Protein AF-A0A968RQH1-F1 (afdb_monomer_lite)

Sequence (286 aa):
MNVPYVAQETSNWCWAACMDMIIKFHKGKAVTQCDLVKSRIKLENPNFQIKEDICCLDCAKGCEMVQRTNCNHRLQGYTIPFSIAGAKAQPDYYDLIFTLIGFNSSQEINDTNAPFSWEKIVHEIESCRPFLINISAIGTDSRINATHAVVVKGYGVQNGTKFIVANDPWKPCCTVTQELVLPYSIFSSKRYDTKNGYQITGVLGIVHSIQPNTLSTNSHIRSCVACERLDTIYRDTLGNHIPYQQAIFEVANISASNISPSLNNRNNIRLQKRYKELNLIFRKED

Secondary structure (DSSP, 8-state):
--PPP---SSTT-HHHHHHHHHHHHHH-----HHHHHHHHHHHH-TT----TTEEPPEE-TTS-EEPPTT-SEE-TT---GGGSTTPPP-TTHHHHHHHHTTEEEEEEE-SSS--S-HHHHHHHHHTT--EEEEEEEE-SSTT--S-EEEEEEEEEEETTEEEEEEE---STT--S--EEEEEGGGGGT--EE-TTS-EEEEEEEEEEEEEESS--SSHHHHS-GGGS-TTTHHHHHTSSS------------------------HHHHHHHHHHHHHHHHHTT--

Radius of gyration: 19.92 Å; chains: 1; bounding box: 44×52×61 Å

pLDDT: mean 71.96, std 21.64, range [23.66, 96.94]

Foldseek 3Di:
DPQDQAAAQALALLVLRQVQSQCCLAPVDDPDSLNLLVLLVCLVPVPDDPDPQEDEFDQDPPLDTDDDPRHPDYSNPRHDQLWDQPRADDPDSVQSSLVVVQKHKHKDFLPPLAPADPVNLVVQQVLVKWKKWFWQKDAPPPSRSTTGIWTFNAWDADPNWIWTKTFGSPRNSDPDTDIDIGTPSLSNQPWDQGPVRIITRHTGMMMTPIHGNDRPPPCVNVDCPVPPPCPPVVVPPVPDDDDDPDDDDDDDDDDDDDDDDDDDDPVVVVSVVVVVVVVVVVVVVD

Structure (mmCIF, N/CA/C/O backbone):
data_AF-A0A968RQH1-F1
#
_entry.id   AF-A0A968RQH1-F1
#
loop_
_atom_site.group_PDB
_atom_site.id
_atom_site.type_symbol
_atom_site.label_atom_id
_atom_site.label_alt_id
_atom_site.label_comp_id
_atom_site.label_asym_id
_atom_site.label_entity_id
_atom_site.label_seq_id
_atom_site.pdbx_PDB_ins_code
_atom_site.Cartn_x
_atom_site.Cartn_y
_atom_site.Cartn_z
_atom_site.occupancy
_atom_site.B_iso_or_equiv
_atom_site.auth_seq_id
_atom_site.auth_comp_id
_atom_site.auth_asym_id
_atom_site.auth_atom_id
_atom_site.pdbx_PDB_model_num
ATOM 1 N N . MET A 1 1 ? -11.164 -11.443 3.430 1.00 85.88 1 MET A N 1
ATOM 2 C CA . MET A 1 1 ? -11.011 -11.683 1.979 1.00 85.88 1 MET A CA 1
ATOM 3 C C . MET A 1 1 ? -9.891 -12.666 1.696 1.00 85.88 1 MET A C 1
ATOM 5 O O . MET A 1 1 ? -8.870 -12.596 2.373 1.00 85.88 1 MET A O 1
ATOM 9 N N . ASN A 1 2 ? -10.024 -13.523 0.681 1.00 90.12 2 ASN A N 1
ATOM 10 C CA . ASN A 1 2 ? -8.926 -14.380 0.207 1.00 90.12 2 ASN A CA 1
ATOM 11 C C . ASN A 1 2 ? -7.966 -13.625 -0.738 1.00 90.12 2 ASN A C 1
ATOM 13 O O . ASN A 1 2 ? -7.869 -13.921 -1.927 1.00 90.12 2 ASN A O 1
ATOM 17 N N . VAL A 1 3 ? -7.296 -12.592 -0.218 1.00 91.75 3 VAL A N 1
ATOM 18 C CA . VAL A 1 3 ? -6.251 -11.868 -0.960 1.00 91.75 3 VAL A CA 1
ATOM 19 C C . VAL A 1 3 ? -5.004 -12.754 -1.039 1.00 91.75 3 VAL A C 1
ATOM 21 O O . VAL A 1 3 ? -4.489 -13.127 0.024 1.00 91.75 3 VAL A O 1
ATOM 24 N N . PRO A 1 4 ? -4.505 -13.081 -2.247 1.00 91.94 4 PRO A N 1
ATOM 25 C CA . PRO A 1 4 ? -3.340 -13.936 -2.402 1.00 91.94 4 PRO A CA 1
ATOM 26 C C . PRO A 1 4 ? -2.125 -13.281 -1.752 1.00 91.94 4 PRO A C 1
ATOM 28 O O . PRO A 1 4 ? -1.897 -12.081 -1.892 1.00 91.94 4 PRO A O 1
ATOM 31 N N . TYR A 1 5 ? -1.346 -14.080 -1.033 1.00 92.69 5 TYR A N 1
ATOM 32 C CA . TYR A 1 5 ? -0.100 -13.621 -0.443 1.00 92.69 5 TYR A CA 1
ATOM 33 C C . TYR A 1 5 ? 1.012 -13.581 -1.495 1.00 92.69 5 TYR A C 1
ATOM 35 O O . TYR A 1 5 ? 1.178 -14.520 -2.275 1.00 92.69 5 TYR A O 1
ATOM 43 N N . VAL A 1 6 ? 1.790 -12.501 -1.490 1.00 91.50 6 VAL A N 1
ATOM 44 C CA . VAL A 1 6 ? 2.973 -12.313 -2.334 1.00 91.50 6 VAL A CA 1
ATOM 45 C C . VAL A 1 6 ? 4.084 -11.705 -1.478 1.00 91.50 6 VAL A C 1
ATOM 47 O O . VAL A 1 6 ? 3.950 -10.580 -1.007 1.00 91.50 6 VAL A O 1
ATOM 50 N N . ALA A 1 7 ? 5.191 -12.418 -1.283 1.00 91.19 7 ALA A N 1
ATOM 51 C CA . ALA A 1 7 ? 6.355 -11.845 -0.607 1.00 91.19 7 ALA A CA 1
ATOM 52 C C . ALA A 1 7 ? 7.075 -10.831 -1.497 1.00 91.19 7 ALA A C 1
ATOM 54 O O . ALA A 1 7 ? 7.098 -10.978 -2.718 1.00 91.19 7 ALA A O 1
ATOM 55 N N . GLN A 1 8 ? 7.700 -9.822 -0.892 1.00 89.31 8 GLN A N 1
ATOM 56 C CA . GLN A 1 8 ? 8.523 -8.867 -1.635 1.00 89.31 8 GLN A CA 1
ATOM 57 C C . GLN A 1 8 ? 9.728 -9.551 -2.304 1.00 89.31 8 GLN A C 1
ATOM 59 O O . GLN A 1 8 ? 10.338 -10.451 -1.738 1.00 89.31 8 GLN A O 1
ATOM 64 N N . GLU A 1 9 ? 10.085 -9.147 -3.520 1.00 87.38 9 GLU A N 1
ATOM 65 C CA . GLU A 1 9 ? 11.237 -9.715 -4.250 1.00 87.38 9 GLU A CA 1
ATOM 66 C C . GLU A 1 9 ? 12.570 -9.088 -3.812 1.00 87.38 9 GLU A C 1
ATOM 68 O O . GLU A 1 9 ? 13.640 -9.654 -4.020 1.00 87.38 9 GLU A O 1
ATOM 73 N N . THR A 1 10 ? 12.520 -7.907 -3.192 1.00 84.00 10 THR A N 1
ATOM 74 C CA . THR A 1 10 ? 13.688 -7.166 -2.698 1.00 84.00 10 THR A CA 1
ATOM 75 C C . THR A 1 10 ? 13.392 -6.575 -1.322 1.00 84.00 10 THR A C 1
ATOM 77 O O . THR A 1 10 ? 12.243 -6.536 -0.885 1.00 84.00 10 THR A O 1
ATOM 80 N N . SER A 1 11 ? 14.403 -6.055 -0.625 1.00 81.56 11 SER A N 1
ATOM 81 C CA . SER A 1 11 ? 14.243 -5.454 0.709 1.00 81.56 11 SER A CA 1
ATOM 82 C C . SER A 1 11 ? 13.378 -4.184 0.755 1.00 81.56 11 SER A C 1
ATOM 84 O O . SER A 1 11 ? 12.915 -3.822 1.832 1.00 81.56 11 SER A O 1
ATOM 86 N N . ASN A 1 12 ? 13.123 -3.520 -0.375 1.00 84.50 12 ASN A N 1
ATOM 87 C CA . ASN A 1 12 ? 12.409 -2.238 -0.445 1.00 84.50 12 ASN A CA 1
ATOM 88 C C . ASN A 1 12 ? 11.195 -2.249 -1.391 1.00 84.50 12 ASN A C 1
ATOM 90 O O . ASN A 1 12 ? 10.668 -1.188 -1.727 1.00 84.50 12 ASN A O 1
ATOM 94 N N . TRP A 1 13 ? 10.747 -3.428 -1.830 1.00 90.50 13 TRP A N 1
ATOM 95 C CA . TRP A 1 13 ? 9.605 -3.594 -2.740 1.00 90.50 13 TRP A CA 1
ATOM 96 C C . TRP A 1 13 ? 8.327 -4.060 -2.040 1.00 90.50 13 TRP A C 1
ATOM 98 O O . TRP A 1 13 ? 7.428 -4.594 -2.684 1.00 90.50 13 TRP A O 1
ATOM 108 N N . CYS A 1 14 ? 8.191 -3.813 -0.734 1.00 92.12 14 CYS A N 1
ATOM 109 C CA . CYS A 1 14 ? 6.940 -4.076 -0.020 1.00 92.12 14 CYS A CA 1
ATOM 110 C C . CYS A 1 14 ? 5.733 -3.406 -0.701 1.00 92.12 14 CYS A C 1
ATOM 112 O O . CYS A 1 14 ? 4.681 -4.024 -0.836 1.00 92.12 14 CYS A O 1
ATOM 114 N N . TRP A 1 15 ? 5.901 -2.186 -1.224 1.00 93.38 15 TRP A N 1
ATOM 115 C CA . TRP A 1 15 ? 4.868 -1.477 -1.983 1.00 93.38 15 TRP A CA 1
ATOM 116 C C . TRP A 1 15 ? 4.457 -2.225 -3.261 1.00 93.38 15 TRP A C 1
ATOM 118 O O . TRP A 1 15 ? 3.266 -2.385 -3.524 1.00 93.38 15 TRP A O 1
ATOM 128 N N . ALA A 1 16 ? 5.426 -2.731 -4.029 1.00 94.25 16 ALA A N 1
ATOM 129 C CA . ALA A 1 16 ? 5.169 -3.440 -5.277 1.00 94.25 16 ALA A CA 1
ATOM 130 C C . ALA A 1 16 ? 4.524 -4.805 -5.005 1.00 94.25 16 ALA A C 1
ATOM 132 O O . ALA A 1 16 ? 3.571 -5.179 -5.682 1.00 94.25 16 ALA A O 1
ATOM 133 N N . ALA A 1 17 ? 4.980 -5.514 -3.970 1.00 94.06 17 ALA A N 1
ATOM 134 C CA . ALA A 1 17 ? 4.369 -6.759 -3.518 1.00 94.06 17 ALA A CA 1
ATOM 135 C C . ALA A 1 17 ? 2.902 -6.558 -3.116 1.00 94.06 17 ALA A C 1
ATOM 137 O O . ALA A 1 17 ? 2.034 -7.318 -3.537 1.00 94.06 17 ALA A O 1
ATOM 138 N N . CYS A 1 18 ? 2.604 -5.494 -2.364 1.00 95.56 18 CYS A N 1
ATOM 139 C CA . CYS A 1 18 ? 1.236 -5.161 -1.977 1.00 95.56 18 CYS A CA 1
ATOM 140 C C . CYS A 1 18 ? 0.341 -4.859 -3.186 1.00 95.56 18 CYS A C 1
ATOM 142 O O . CYS A 1 18 ? -0.794 -5.329 -3.250 1.00 95.56 18 CYS A O 1
ATOM 144 N N . MET A 1 19 ? 0.848 -4.105 -4.165 1.00 96.38 19 MET A N 1
ATOM 145 C CA . MET A 1 19 ? 0.122 -3.867 -5.414 1.00 96.38 19 MET A CA 1
ATOM 146 C C . MET A 1 19 ? -0.122 -5.176 -6.178 1.00 96.38 19 MET A C 1
ATOM 148 O O . MET A 1 19 ? -1.250 -5.409 -6.604 1.00 96.38 19 MET A O 1
ATOM 152 N N . ASP A 1 20 ? 0.882 -6.052 -6.302 1.00 95.12 20 ASP A N 1
ATOM 153 C CA . ASP A 1 20 ? 0.754 -7.369 -6.946 1.00 95.12 20 ASP A CA 1
ATOM 154 C C . ASP A 1 20 ? -0.353 -8.216 -6.282 1.00 95.12 20 ASP A C 1
ATOM 156 O O . ASP A 1 20 ? -1.249 -8.709 -6.969 1.00 95.12 20 ASP A O 1
ATOM 160 N N . MET A 1 21 ? -0.395 -8.287 -4.943 1.00 95.19 21 MET A N 1
ATOM 161 C CA . MET A 1 21 ? -1.475 -8.978 -4.217 1.00 95.19 21 MET A CA 1
ATOM 162 C C . MET A 1 21 ? -2.872 -8.468 -4.612 1.00 95.19 21 MET A C 1
ATOM 164 O O . MET A 1 21 ? -3.774 -9.267 -4.878 1.00 95.19 21 MET A O 1
ATOM 168 N N . ILE A 1 22 ? -3.060 -7.144 -4.665 1.00 95.44 22 ILE A N 1
ATOM 169 C CA . ILE A 1 22 ? -4.352 -6.517 -4.993 1.00 95.44 22 ILE A CA 1
ATOM 170 C C . ILE A 1 22 ? -4.708 -6.735 -6.473 1.00 95.44 22 ILE A C 1
ATOM 172 O O . ILE A 1 22 ? -5.853 -7.044 -6.808 1.00 95.44 22 ILE A O 1
ATOM 176 N N . ILE A 1 23 ? -3.730 -6.646 -7.376 1.00 93.75 23 ILE A N 1
ATOM 177 C CA . ILE A 1 23 ? -3.936 -6.890 -8.810 1.00 93.75 23 ILE A CA 1
ATOM 178 C C . ILE A 1 23 ? -4.338 -8.344 -9.057 1.00 93.75 23 ILE A C 1
ATOM 180 O O . ILE A 1 23 ? -5.300 -8.597 -9.790 1.00 93.75 23 ILE A O 1
ATOM 184 N N . LYS A 1 24 ? -3.641 -9.297 -8.427 1.00 91.94 24 LYS A N 1
ATOM 185 C CA . LYS A 1 24 ? -3.973 -10.724 -8.490 1.00 91.94 24 LYS A CA 1
ATOM 186 C C . LYS A 1 24 ? -5.352 -11.000 -7.909 1.00 91.94 24 LYS A C 1
ATOM 188 O O . LYS A 1 24 ? -6.103 -11.749 -8.525 1.00 91.94 24 LYS A O 1
ATOM 193 N N . PHE A 1 25 ? -5.708 -10.360 -6.794 1.00 91.69 25 PHE A N 1
ATOM 194 C CA . PHE A 1 25 ? -7.045 -10.474 -6.212 1.00 91.69 25 PHE A CA 1
ATOM 195 C C . PHE A 1 25 ? -8.146 -10.077 -7.209 1.00 91.69 25 PHE A C 1
ATOM 197 O O . PHE A 1 25 ? -9.116 -10.810 -7.368 1.00 91.69 25 PHE A O 1
ATOM 204 N N . HIS A 1 26 ? -7.987 -8.958 -7.923 1.00 89.00 26 HIS A N 1
ATOM 205 C CA . HIS A 1 26 ? -9.028 -8.472 -8.834 1.00 89.00 26 HIS A CA 1
ATOM 206 C C . HIS A 1 26 ? -9.022 -9.109 -10.228 1.00 89.00 26 HIS A C 1
ATOM 208 O O . HIS A 1 26 ? -10.084 -9.353 -10.792 1.00 89.00 26 HIS A O 1
ATOM 214 N N . LYS A 1 27 ? -7.851 -9.302 -10.842 1.00 85.50 27 LYS A N 1
ATOM 215 C CA . LYS A 1 27 ? -7.742 -9.709 -12.257 1.00 85.50 27 LYS A CA 1
ATOM 216 C C . LYS A 1 27 ? -7.233 -11.138 -12.442 1.00 85.50 27 LYS A C 1
ATOM 218 O O . LYS A 1 27 ? -7.251 -11.621 -13.569 1.00 85.50 27 LYS A O 1
ATOM 223 N N . GLY A 1 28 ? -6.697 -11.777 -11.398 1.00 77.88 28 GLY A N 1
ATOM 224 C CA . GLY A 1 28 ? -5.959 -13.041 -11.520 1.00 77.88 28 GLY A CA 1
ATOM 225 C C . GLY A 1 28 ? -4.716 -12.956 -12.421 1.00 77.88 28 GLY A C 1
ATOM 226 O O . GLY A 1 28 ? -4.128 -13.979 -12.758 1.00 77.88 28 GLY A O 1
ATOM 227 N N . LYS A 1 29 ? -4.324 -11.747 -12.854 1.00 71.81 29 LYS A N 1
ATOM 228 C CA . LYS A 1 29 ? -3.260 -11.511 -13.836 1.00 71.81 29 LYS A CA 1
ATOM 229 C C . LYS A 1 29 ? -1.912 -11.335 -13.138 1.00 71.81 29 LYS A C 1
ATOM 231 O O . LYS A 1 29 ? -1.827 -10.670 -12.111 1.00 71.81 29 LYS A O 1
ATOM 236 N N . ALA A 1 30 ? -0.859 -11.869 -13.752 1.00 68.38 30 ALA A N 1
ATOM 237 C CA . ALA A 1 30 ? 0.525 -11.701 -13.323 1.00 68.38 30 ALA A CA 1
ATOM 238 C C . ALA A 1 30 ? 1.075 -10.335 -13.773 1.00 68.38 30 ALA A C 1
ATOM 240 O O . ALA A 1 30 ? 1.692 -10.230 -14.829 1.00 68.38 30 ALA A O 1
ATOM 241 N N . VAL A 1 31 ? 0.815 -9.276 -13.004 1.00 89.38 31 VAL A N 1
ATOM 242 C CA . VAL A 1 31 ? 1.686 -8.090 -13.028 1.00 89.38 31 VAL A CA 1
ATOM 243 C C . VAL A 1 31 ? 2.751 -8.340 -11.973 1.00 89.38 31 VAL A C 1
ATOM 245 O O . VAL A 1 31 ? 2.423 -8.471 -10.800 1.00 89.38 31 VAL A O 1
ATOM 248 N N . THR A 1 32 ? 4.008 -8.466 -12.385 1.00 90.44 32 THR A N 1
ATOM 249 C CA . THR A 1 32 ? 5.098 -8.766 -11.447 1.00 90.44 32 THR A CA 1
ATOM 250 C C . THR A 1 32 ? 5.529 -7.509 -10.687 1.00 90.44 32 THR A C 1
ATOM 252 O O . THR A 1 32 ? 5.302 -6.384 -11.145 1.00 90.44 32 THR A O 1
ATOM 255 N N . GLN A 1 33 ? 6.210 -7.665 -9.547 1.00 92.38 33 GLN A N 1
ATOM 256 C CA . GLN A 1 33 ? 6.789 -6.516 -8.829 1.00 92.38 33 GLN A CA 1
ATOM 257 C C . GLN A 1 33 ? 7.790 -5.764 -9.713 1.00 92.38 33 GLN A C 1
ATOM 259 O O . GLN A 1 33 ? 7.830 -4.534 -9.726 1.00 92.38 33 GLN A O 1
ATOM 264 N N . CYS A 1 34 ? 8.516 -6.510 -10.542 1.00 89.88 34 CYS A N 1
ATOM 265 C CA . CYS A 1 34 ? 9.363 -5.987 -11.601 1.00 89.88 34 CYS A CA 1
ATOM 266 C C . CYS A 1 34 ? 8.635 -5.028 -12.559 1.00 89.88 34 CYS A C 1
ATOM 268 O O . CYS A 1 34 ? 9.130 -3.933 -12.840 1.00 89.88 34 CYS A O 1
ATOM 270 N N . ASP A 1 35 ? 7.455 -5.413 -13.054 1.00 91.12 35 ASP A N 1
ATOM 271 C CA . ASP A 1 35 ? 6.663 -4.588 -13.976 1.00 91.12 35 ASP A CA 1
ATOM 272 C C . ASP A 1 35 ? 6.186 -3.293 -13.307 1.00 91.12 35 ASP A C 1
ATOM 274 O O . ASP A 1 35 ? 6.179 -2.223 -13.926 1.00 91.12 35 ASP A O 1
ATOM 278 N N . LEU A 1 36 ? 5.850 -3.361 -12.017 1.00 93.19 36 LEU A N 1
ATOM 279 C CA . LEU A 1 36 ? 5.464 -2.196 -11.219 1.00 93.19 36 LEU A CA 1
ATOM 280 C C . LEU A 1 36 ? 6.636 -1.227 -11.030 1.00 93.19 36 LEU A C 1
ATOM 282 O O . LEU A 1 36 ? 6.480 -0.016 -11.198 1.00 93.19 36 LEU A O 1
ATOM 286 N N . VAL A 1 37 ? 7.834 -1.744 -10.755 1.00 91.44 37 VAL A N 1
ATOM 287 C CA . VAL A 1 37 ? 9.051 -0.929 -10.617 1.00 91.44 37 VAL A CA 1
ATOM 288 C C . VAL A 1 37 ? 9.427 -0.282 -11.949 1.00 91.44 37 VAL A C 1
ATOM 290 O O . VAL A 1 37 ? 9.733 0.911 -11.990 1.00 91.44 37 VAL A O 1
ATOM 293 N N . LYS A 1 38 ? 9.332 -1.023 -13.058 1.00 88.50 38 LYS A N 1
ATOM 294 C CA . LYS A 1 38 ? 9.505 -0.481 -14.414 1.00 88.50 38 LYS A CA 1
ATOM 295 C C . LYS A 1 38 ? 8.501 0.636 -14.712 1.00 88.50 38 LYS A C 1
ATOM 297 O O . LYS A 1 38 ? 8.891 1.683 -15.229 1.00 88.50 38 LYS A O 1
ATOM 302 N N . SER A 1 39 ? 7.237 0.454 -14.327 1.00 90.06 39 SER A N 1
ATOM 303 C CA . SER A 1 39 ? 6.189 1.476 -14.468 1.00 90.06 39 SER A CA 1
ATOM 304 C C . SER A 1 39 ? 6.531 2.742 -13.678 1.00 90.06 39 SER A C 1
ATOM 306 O O . SER A 1 39 ? 6.464 3.847 -14.214 1.00 90.06 39 SER A O 1
ATOM 308 N N . ARG A 1 40 ? 7.008 2.586 -12.438 1.00 89.62 40 ARG A N 1
ATOM 309 C CA . ARG A 1 40 ? 7.501 3.686 -11.597 1.00 89.62 40 ARG A CA 1
ATOM 310 C C . ARG A 1 40 ? 8.683 4.429 -12.229 1.00 89.62 40 ARG A C 1
ATOM 312 O O . ARG A 1 40 ? 8.699 5.656 -12.226 1.00 89.62 40 ARG A O 1
ATOM 319 N N . ILE A 1 41 ? 9.653 3.725 -12.813 1.00 87.12 41 ILE A N 1
ATOM 320 C CA . ILE A 1 41 ? 10.791 4.358 -13.507 1.00 87.12 41 ILE A CA 1
ATOM 321 C C . ILE A 1 41 ? 10.318 5.153 -14.731 1.00 87.12 41 ILE A C 1
ATOM 323 O O . ILE A 1 41 ? 10.744 6.292 -14.925 1.00 87.12 41 ILE A O 1
ATOM 327 N N . LYS A 1 42 ? 9.395 4.591 -15.522 1.00 86.25 42 LYS A N 1
ATOM 328 C CA . LYS A 1 42 ? 8.816 5.266 -16.693 1.00 86.25 42 LYS A CA 1
ATOM 329 C C . LYS A 1 42 ? 8.050 6.539 -16.308 1.00 86.25 42 LYS A C 1
ATOM 331 O O . LYS A 1 42 ? 8.100 7.520 -17.043 1.00 86.25 42 LYS A O 1
ATOM 336 N N . LEU A 1 43 ? 7.383 6.560 -15.151 1.00 85.81 43 LEU A N 1
ATOM 337 C CA . LEU A 1 43 ? 6.722 7.766 -14.629 1.00 85.81 43 LEU A CA 1
ATOM 338 C C . LEU A 1 43 ? 7.718 8.892 -14.301 1.00 85.81 43 LEU A C 1
ATOM 340 O O . LEU A 1 43 ? 7.455 10.066 -14.582 1.00 85.81 43 LEU A O 1
ATOM 344 N N . GLU A 1 44 ? 8.872 8.558 -13.721 1.00 84.81 44 GLU A N 1
ATOM 345 C CA . GLU A 1 44 ? 9.904 9.550 -13.398 1.00 84.81 44 GLU A CA 1
ATOM 346 C C . GLU A 1 44 ? 10.611 10.069 -14.655 1.00 84.81 44 GLU A C 1
ATOM 348 O O . GLU A 1 44 ? 10.796 11.286 -14.816 1.00 84.81 44 GLU A O 1
ATOM 353 N N . ASN A 1 45 ? 10.950 9.148 -15.561 1.00 86.31 45 ASN A N 1
ATOM 354 C CA . ASN A 1 45 ? 11.631 9.412 -16.818 1.00 86.31 45 ASN A CA 1
ATOM 355 C C . ASN A 1 45 ? 10.928 8.688 -17.987 1.00 86.31 45 ASN A C 1
ATOM 357 O O . ASN A 1 45 ? 11.281 7.553 -18.304 1.00 86.31 45 ASN A O 1
ATOM 361 N N . PRO A 1 46 ? 9.981 9.350 -18.680 1.00 85.25 46 PRO A N 1
ATOM 362 C CA . PRO A 1 46 ? 9.258 8.755 -19.810 1.00 85.25 46 PRO A CA 1
ATOM 363 C C . PRO A 1 46 ? 10.148 8.326 -20.982 1.00 85.25 46 PRO A C 1
ATOM 365 O O . PRO A 1 46 ? 9.774 7.434 -21.737 1.00 85.25 46 PRO A O 1
ATOM 368 N N . ASN A 1 47 ? 11.332 8.935 -21.114 1.00 84.75 47 ASN A N 1
ATOM 369 C CA . ASN A 1 47 ? 12.314 8.607 -22.149 1.00 84.75 47 ASN A CA 1
ATOM 370 C C . ASN A 1 47 ? 13.248 7.464 -21.731 1.00 84.75 47 ASN A C 1
ATOM 372 O O . ASN A 1 47 ? 14.147 7.095 -22.488 1.00 84.75 47 ASN A O 1
ATOM 376 N N . PHE A 1 48 ? 13.086 6.927 -20.519 1.00 82.31 48 PHE A N 1
ATOM 377 C CA . PHE A 1 48 ? 13.868 5.795 -20.060 1.00 82.31 48 PHE A CA 1
ATOM 378 C C . PHE A 1 48 ? 13.528 4.567 -20.902 1.00 82.31 48 PHE A C 1
ATOM 380 O O . PHE A 1 48 ? 12.430 4.014 -20.823 1.00 82.31 48 PHE A O 1
ATOM 387 N N . GLN A 1 49 ? 14.486 4.143 -21.719 1.00 80.12 49 GLN A N 1
ATOM 388 C CA . GLN A 1 49 ? 14.366 2.912 -22.478 1.00 80.12 49 GLN A CA 1
ATOM 389 C C . GLN A 1 49 ? 14.657 1.741 -21.549 1.00 80.12 49 GLN A C 1
ATOM 391 O O . GLN A 1 49 ? 15.776 1.590 -21.058 1.00 80.12 49 GLN A O 1
ATOM 396 N N . ILE A 1 50 ? 13.640 0.912 -21.316 1.00 73.94 50 ILE A N 1
ATOM 397 C CA . ILE A 1 50 ? 13.810 -0.376 -20.649 1.00 73.94 50 ILE A CA 1
ATOM 398 C C . ILE A 1 50 ? 14.560 -1.270 -21.634 1.00 73.94 50 ILE A C 1
ATOM 400 O O . ILE A 1 50 ? 13.956 -1.912 -22.488 1.00 73.94 50 ILE A O 1
ATOM 404 N N . LYS A 1 51 ? 15.889 -1.235 -21.566 1.00 71.19 51 LYS A N 1
ATOM 405 C CA . LYS A 1 51 ? 16.749 -2.143 -22.320 1.00 71.19 51 LYS A CA 1
ATOM 406 C C . LYS A 1 51 ? 16.640 -3.552 -21.727 1.00 71.19 51 LYS A C 1
ATOM 408 O O . LYS A 1 51 ? 16.292 -3.723 -20.556 1.00 71.19 51 LYS A O 1
ATOM 413 N N . GLU A 1 52 ? 16.921 -4.563 -22.546 1.00 63.41 52 GLU A N 1
ATOM 414 C CA . GLU A 1 52 ? 16.825 -5.986 -22.174 1.00 63.41 52 GLU A CA 1
ATOM 415 C C . GLU A 1 52 ? 17.744 -6.384 -21.000 1.00 63.41 52 GLU A C 1
ATOM 417 O O . GLU A 1 52 ? 17.569 -7.442 -20.404 1.00 63.41 52 GLU A O 1
ATOM 422 N N . ASP A 1 53 ? 18.685 -5.521 -20.616 1.00 63.75 53 ASP A N 1
ATOM 423 C CA . ASP A 1 53 ? 19.643 -5.720 -19.528 1.00 63.75 53 ASP A CA 1
ATOM 424 C C . ASP A 1 53 ? 19.150 -5.249 -18.144 1.00 63.75 53 ASP A C 1
ATOM 426 O O . ASP A 1 53 ? 19.890 -5.329 -17.153 1.00 63.75 53 ASP A O 1
ATOM 430 N N . ILE A 1 54 ? 17.898 -4.786 -18.050 1.00 70.88 54 ILE A N 1
ATOM 431 C CA . ILE A 1 54 ? 17.237 -4.499 -16.777 1.00 70.88 54 ILE A CA 1
ATOM 432 C C . ILE A 1 54 ? 16.649 -5.783 -16.204 1.00 70.88 54 ILE A C 1
ATOM 434 O O . ILE A 1 54 ? 15.538 -6.203 -16.543 1.00 70.88 54 ILE A O 1
ATOM 438 N N . CYS A 1 55 ? 17.378 -6.370 -15.264 1.00 70.56 55 CYS A N 1
ATOM 439 C CA . CYS A 1 55 ? 16.897 -7.528 -14.538 1.00 70.56 55 CYS A CA 1
ATOM 440 C C . CYS A 1 55 ? 16.254 -7.140 -13.219 1.00 70.56 55 CYS A C 1
ATOM 442 O O . CYS A 1 55 ? 16.785 -6.350 -12.430 1.00 70.56 55 CYS A O 1
ATOM 444 N N . CYS A 1 56 ? 15.155 -7.815 -12.940 1.00 76.19 56 CYS A N 1
ATOM 445 C CA . CYS A 1 56 ? 14.627 -7.912 -11.597 1.00 76.19 56 CYS A CA 1
ATOM 446 C C . CYS A 1 56 ? 15.277 -9.091 -10.878 1.00 76.19 56 CYS A C 1
ATOM 448 O O . CYS A 1 56 ? 15.821 -10.000 -11.516 1.00 76.19 56 CYS A O 1
ATOM 450 N N . LEU A 1 57 ? 15.295 -9.014 -9.548 1.00 72.62 57 LEU A N 1
ATOM 451 C CA . LEU A 1 57 ? 15.700 -10.156 -8.745 1.00 72.62 57 LEU A CA 1
ATOM 452 C C . LEU A 1 57 ? 14.689 -11.279 -8.945 1.00 72.62 57 LEU A C 1
ATOM 454 O O . LEU A 1 57 ? 13.505 -11.017 -9.130 1.00 72.62 57 LEU A O 1
ATOM 458 N N . ASP A 1 58 ? 15.187 -12.510 -8.944 1.00 71.00 58 ASP A N 1
ATOM 459 C CA . ASP A 1 58 ? 14.338 -13.690 -8.966 1.00 71.00 58 ASP A CA 1
ATOM 460 C C . ASP A 1 58 ? 14.394 -14.352 -7.594 1.00 71.00 58 ASP A C 1
ATOM 462 O O . ASP A 1 58 ? 15.441 -14.376 -6.934 1.00 71.00 58 ASP A O 1
AT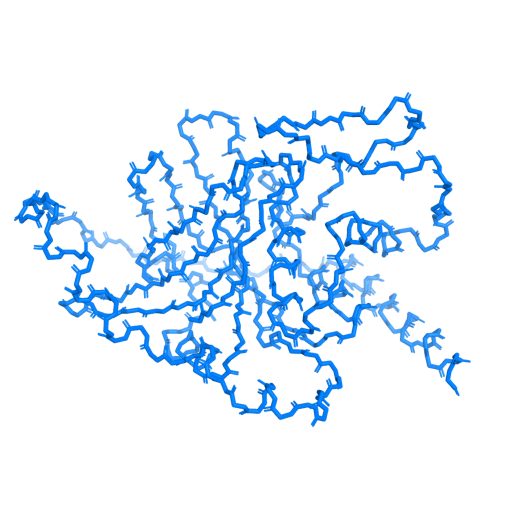OM 466 N N . CYS A 1 59 ? 13.262 -14.890 -7.168 1.00 74.19 59 CYS A N 1
ATOM 467 C CA . CYS A 1 59 ? 13.198 -15.648 -5.937 1.00 74.19 59 CYS A CA 1
ATOM 468 C C . CYS A 1 59 ? 13.571 -17.091 -6.244 1.00 74.19 59 CYS A C 1
ATOM 470 O O . CYS A 1 59 ? 12.834 -17.812 -6.917 1.00 74.19 59 CYS A O 1
ATOM 472 N N . ALA A 1 60 ? 14.729 -17.523 -5.754 1.00 71.56 60 ALA A N 1
ATOM 473 C CA . ALA A 1 60 ? 15.104 -18.921 -5.836 1.00 71.56 60 ALA A CA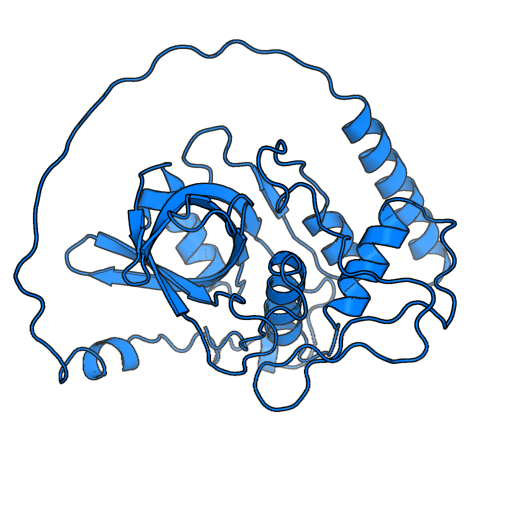 1
ATOM 474 C C . ALA A 1 60 ? 14.408 -19.744 -4.752 1.00 71.56 60 ALA A C 1
ATOM 476 O O . ALA A 1 60 ? 13.731 -19.236 -3.854 1.00 71.56 60 ALA A O 1
ATOM 477 N N . LYS A 1 61 ? 14.576 -21.065 -4.843 1.00 71.50 61 LYS A N 1
ATOM 478 C CA . LYS A 1 61 ? 14.082 -21.988 -3.821 1.00 71.50 61 LYS A CA 1
ATOM 479 C C . LYS A 1 61 ? 14.716 -21.634 -2.469 1.00 71.50 61 LYS A C 1
ATOM 481 O O . LYS A 1 61 ? 15.929 -21.516 -2.385 1.00 71.50 61 LYS A O 1
ATOM 486 N N . GLY A 1 62 ? 13.897 -21.525 -1.420 1.00 66.12 62 GLY A N 1
ATOM 487 C CA . GLY A 1 62 ? 14.384 -21.409 -0.039 1.00 66.12 62 GLY A CA 1
ATOM 488 C C . GLY A 1 62 ? 14.574 -19.989 0.506 1.00 66.12 62 GLY A C 1
ATOM 489 O O . GLY A 1 62 ? 15.453 -19.796 1.333 1.00 66.12 62 GLY A O 1
ATOM 490 N N . CYS A 1 63 ? 13.750 -19.012 0.102 1.00 75.06 63 CYS A N 1
ATOM 491 C CA . CYS A 1 63 ? 13.847 -17.602 0.533 1.00 75.06 63 CYS A CA 1
ATOM 492 C C . CYS A 1 63 ? 15.101 -16.851 0.058 1.00 75.06 63 CYS A C 1
ATOM 494 O O . CYS A 1 63 ? 15.357 -15.730 0.499 1.00 75.06 63 CYS A O 1
ATOM 496 N N . GLU A 1 64 ? 15.887 -17.437 -0.840 1.00 77.31 64 GLU A N 1
ATOM 497 C CA . GLU A 1 64 ? 17.095 -16.799 -1.345 1.00 77.31 64 GLU A CA 1
ATOM 498 C C . GLU A 1 64 ? 16.776 -15.912 -2.549 1.00 77.31 64 GLU A C 1
ATOM 500 O O . GLU A 1 64 ? 16.162 -16.339 -3.530 1.00 77.31 64 GLU A O 1
ATOM 505 N N . MET A 1 65 ? 17.223 -14.659 -2.485 1.00 74.81 65 MET A N 1
ATOM 506 C CA . MET A 1 65 ? 17.242 -13.779 -3.648 1.00 74.81 65 MET A CA 1
ATOM 507 C C . MET A 1 65 ? 18.392 -14.212 -4.553 1.00 74.81 65 MET A C 1
ATOM 509 O O . MET A 1 65 ? 19.557 -14.078 -4.175 1.00 74.81 65 MET A O 1
ATOM 513 N N . VAL A 1 66 ? 18.086 -14.686 -5.760 1.00 74.06 66 VAL A N 1
ATOM 514 C CA . VAL A 1 66 ? 19.121 -15.003 -6.744 1.00 74.06 66 VAL A CA 1
ATOM 515 C C . VAL A 1 66 ? 19.261 -13.854 -7.719 1.00 74.06 66 VAL A C 1
ATOM 517 O O . VAL A 1 66 ? 18.332 -13.435 -8.414 1.00 74.06 66 VAL A O 1
ATOM 520 N N . GLN A 1 67 ? 20.480 -13.329 -7.762 1.00 68.38 67 GLN A N 1
ATOM 521 C CA . GLN A 1 67 ? 20.855 -12.350 -8.754 1.00 68.38 67 GLN A CA 1
ATOM 522 C C . GLN A 1 67 ? 21.054 -13.057 -10.096 1.00 68.38 67 GLN A C 1
ATOM 524 O O . GLN A 1 67 ? 21.861 -13.978 -10.217 1.00 68.38 67 GLN A O 1
ATOM 529 N N . ARG A 1 68 ? 20.353 -12.592 -11.131 1.00 68.38 68 ARG A N 1
ATOM 530 C CA . ARG A 1 68 ? 20.636 -13.016 -12.503 1.00 68.38 68 ARG A CA 1
ATOM 531 C C . ARG A 1 68 ? 22.037 -12.531 -12.903 1.00 68.38 68 ARG A C 1
ATOM 533 O O . ARG A 1 68 ? 22.411 -11.386 -12.649 1.00 68.38 68 ARG A O 1
ATOM 540 N N . THR A 1 69 ? 22.825 -13.419 -13.500 1.00 63.53 69 THR A N 1
ATOM 541 C CA . THR A 1 69 ? 24.260 -13.222 -13.765 1.00 63.53 69 THR A CA 1
ATOM 542 C C . THR A 1 69 ? 24.567 -12.209 -14.876 1.00 63.53 69 THR A C 1
ATOM 544 O O . THR A 1 69 ? 25.678 -11.694 -14.914 1.00 63.53 69 THR A O 1
ATOM 547 N N . ASN A 1 70 ? 23.589 -11.843 -15.715 1.00 66.44 70 ASN A N 1
ATOM 548 C CA . ASN A 1 70 ? 23.788 -11.008 -16.913 1.00 66.44 70 ASN A CA 1
ATOM 549 C C . ASN A 1 70 ? 23.053 -9.656 -16.849 1.00 66.44 70 ASN A C 1
ATOM 551 O O . ASN A 1 70 ? 22.379 -9.262 -17.796 1.00 66.44 70 ASN A O 1
ATOM 555 N N . CYS A 1 71 ? 23.134 -8.956 -15.717 1.00 66.44 71 CYS A N 1
ATOM 556 C CA . CYS A 1 71 ? 22.315 -7.766 -15.472 1.00 66.44 71 CYS A CA 1
ATOM 557 C C . CYS A 1 71 ? 23.169 -6.514 -15.323 1.00 66.44 71 CYS A C 1
ATOM 559 O O . CYS A 1 71 ? 23.811 -6.320 -14.288 1.00 66.44 71 CYS A O 1
ATOM 561 N N . ASN A 1 72 ? 23.138 -5.648 -16.338 1.00 63.59 72 ASN A N 1
ATOM 562 C CA . ASN A 1 72 ? 23.870 -4.379 -16.324 1.00 63.59 72 ASN A CA 1
ATOM 563 C C . ASN A 1 72 ? 23.205 -3.347 -15.402 1.00 63.59 72 ASN A C 1
ATOM 565 O O . ASN A 1 72 ? 23.888 -2.497 -14.831 1.00 63.59 72 ASN A O 1
ATOM 569 N N . HIS A 1 73 ? 21.883 -3.438 -15.211 1.00 64.69 73 HIS A N 1
ATOM 570 C CA . HIS A 1 73 ? 21.120 -2.506 -14.386 1.00 64.69 73 HIS A CA 1
ATOM 571 C C . HIS A 1 73 ? 20.328 -3.229 -13.298 1.00 64.69 73 HIS A C 1
ATOM 573 O O . HIS A 1 73 ? 19.452 -4.052 -13.564 1.00 64.69 73 HIS A O 1
ATOM 579 N N . ARG A 1 74 ? 20.636 -2.890 -12.042 1.00 69.56 74 ARG A N 1
ATOM 580 C CA . ARG A 1 74 ? 19.974 -3.449 -10.859 1.00 69.56 74 ARG A CA 1
ATOM 581 C C . ARG A 1 74 ? 18.840 -2.535 -10.427 1.00 69.56 74 ARG A C 1
ATOM 583 O O . ARG A 1 74 ? 19.078 -1.374 -10.106 1.00 69.56 74 ARG A O 1
ATOM 590 N N . LEU A 1 75 ? 17.625 -3.076 -10.344 1.00 77.69 75 LEU A N 1
ATOM 591 C CA . LEU A 1 75 ? 16.473 -2.293 -9.896 1.00 77.69 75 LEU A CA 1
ATOM 592 C C . LEU A 1 75 ? 16.282 -2.243 -8.368 1.00 77.69 75 LEU A C 1
ATOM 594 O O . LEU A 1 75 ? 15.380 -1.569 -7.881 1.00 77.69 75 LEU A O 1
ATOM 598 N N . GLN A 1 76 ? 17.140 -2.920 -7.603 1.00 71.50 76 GLN A N 1
ATOM 599 C CA . GLN A 1 76 ? 17.000 -3.105 -6.151 1.00 71.50 76 GLN A CA 1
ATOM 600 C C . GLN A 1 76 ? 16.929 -1.795 -5.352 1.00 71.50 76 GLN A C 1
ATOM 602 O O . GLN A 1 76 ? 16.431 -1.795 -4.238 1.00 71.50 76 GLN A O 1
ATOM 607 N N . GLY A 1 77 ? 17.424 -0.674 -5.883 1.00 76.25 77 GLY A N 1
ATOM 608 C CA . GLY A 1 77 ? 17.358 0.629 -5.210 1.00 76.25 77 GLY A CA 1
ATOM 609 C C . GLY A 1 77 ? 16.070 1.414 -5.471 1.00 76.25 77 GLY A C 1
ATOM 610 O O . GLY A 1 77 ? 15.807 2.392 -4.774 1.00 76.25 77 GLY A O 1
ATOM 611 N N . TYR A 1 78 ? 15.267 1.020 -6.463 1.00 83.31 78 TYR A N 1
ATOM 612 C CA . TYR A 1 78 ? 14.086 1.789 -6.837 1.00 83.31 78 TYR A CA 1
ATOM 613 C C . TYR A 1 78 ? 12.942 1.529 -5.876 1.00 83.31 78 TYR A C 1
ATOM 615 O O . TYR A 1 78 ? 12.461 0.409 -5.723 1.00 83.31 78 TYR A O 1
ATOM 623 N N . THR A 1 79 ? 12.487 2.611 -5.264 1.00 84.69 79 THR A N 1
ATOM 624 C CA . THR A 1 79 ? 11.393 2.607 -4.309 1.00 84.69 79 THR A CA 1
ATOM 625 C C . THR A 1 79 ? 10.522 3.841 -4.503 1.00 84.69 79 THR A C 1
ATOM 627 O O . THR A 1 79 ? 10.870 4.755 -5.255 1.00 84.69 79 THR A O 1
ATOM 630 N N . ILE A 1 80 ? 9.369 3.880 -3.860 1.00 83.19 80 ILE A N 1
ATOM 631 C CA . ILE A 1 80 ? 8.512 5.064 -3.835 1.00 83.19 80 ILE A CA 1
ATOM 632 C C . ILE A 1 80 ? 8.850 5.925 -2.608 1.00 83.19 80 ILE A C 1
ATOM 634 O O . ILE A 1 80 ? 9.361 5.396 -1.621 1.00 83.19 80 ILE A O 1
ATOM 638 N N . PRO A 1 81 ? 8.553 7.239 -2.613 1.00 74.12 81 PRO A N 1
ATOM 639 C CA . PRO A 1 81 ? 8.818 8.111 -1.461 1.00 74.12 81 PRO A CA 1
ATOM 640 C C . PRO A 1 81 ? 8.217 7.588 -0.152 1.00 74.12 81 PRO A C 1
ATOM 642 O O . PRO A 1 81 ? 8.795 7.757 0.915 1.00 74.12 81 PRO A O 1
ATOM 645 N N . PHE A 1 82 ? 7.092 6.880 -0.261 1.00 70.38 82 PHE A N 1
ATOM 646 C CA . PHE A 1 82 ? 6.419 6.185 0.828 1.00 70.38 82 PHE A CA 1
ATOM 647 C C . PHE A 1 82 ? 7.177 5.008 1.429 1.00 70.38 82 PHE A C 1
ATOM 649 O O . PHE A 1 82 ? 6.666 4.442 2.374 1.00 70.38 82 PHE A O 1
ATOM 656 N N . SER A 1 83 ? 8.334 4.602 0.920 1.00 66.12 83 SER A N 1
ATOM 657 C CA . SER A 1 83 ? 9.138 3.533 1.527 1.00 66.12 83 SER A CA 1
ATOM 658 C C . SER A 1 83 ? 10.583 3.977 1.756 1.00 66.12 83 SER A C 1
ATOM 660 O O . SER A 1 83 ? 11.494 3.155 1.824 1.00 66.12 83 SER A O 1
ATOM 662 N N . ILE A 1 84 ? 10.806 5.291 1.862 1.00 67.69 84 ILE A N 1
ATOM 663 C CA . ILE A 1 84 ? 12.095 5.882 2.220 1.00 67.69 84 ILE A CA 1
ATOM 664 C C . ILE A 1 84 ? 12.011 6.391 3.659 1.00 67.69 84 ILE A C 1
ATOM 666 O O . ILE A 1 84 ? 11.148 7.197 4.002 1.00 67.69 84 ILE A O 1
ATOM 670 N N . ALA A 1 85 ? 12.945 5.939 4.493 1.00 66.06 85 ALA A N 1
ATOM 671 C CA . ALA A 1 85 ? 13.131 6.402 5.864 1.00 66.06 85 ALA A CA 1
ATOM 672 C C . ALA A 1 85 ? 13.157 7.936 5.961 1.00 66.06 85 ALA A C 1
ATOM 674 O O . ALA A 1 85 ? 13.988 8.581 5.323 1.00 66.06 85 ALA A O 1
ATOM 675 N N . GLY A 1 86 ? 12.256 8.524 6.754 1.00 64.44 86 GLY A N 1
ATOM 676 C CA . GLY A 1 86 ? 12.208 9.973 6.991 1.00 64.44 86 GLY A CA 1
ATOM 677 C C . GLY A 1 86 ? 11.790 10.829 5.788 1.00 64.44 86 GLY A C 1
ATOM 678 O O . GLY A 1 86 ? 11.730 12.055 5.907 1.00 64.44 86 GLY A O 1
ATOM 679 N N . ALA A 1 87 ? 11.479 10.228 4.636 1.00 66.56 87 ALA A N 1
ATOM 680 C CA . ALA A 1 87 ? 10.934 10.974 3.514 1.00 66.56 87 ALA A CA 1
ATOM 681 C C . ALA A 1 87 ? 9.501 11.417 3.820 1.00 66.56 87 ALA A C 1
ATOM 683 O O . ALA A 1 87 ? 8.705 10.684 4.410 1.00 66.56 87 ALA A O 1
ATOM 684 N N . LYS A 1 88 ? 9.147 12.627 3.378 1.00 69.56 88 LYS A N 1
ATOM 685 C CA . LYS A 1 88 ? 7.748 13.053 3.394 1.00 69.56 88 LYS A CA 1
ATOM 686 C C . LYS A 1 88 ? 6.961 12.170 2.432 1.00 69.56 88 LYS A C 1
ATOM 688 O O . LYS A 1 88 ? 7.333 12.060 1.263 1.00 69.56 88 LYS A O 1
ATOM 693 N N . ALA A 1 89 ? 5.865 11.602 2.923 1.00 70.00 89 ALA A N 1
ATOM 694 C CA . ALA A 1 89 ? 4.841 10.975 2.102 1.00 70.00 89 ALA A CA 1
ATOM 695 C C . ALA A 1 89 ? 4.482 11.898 0.923 1.00 70.00 89 ALA A C 1
ATOM 697 O O . ALA A 1 89 ? 4.110 13.055 1.128 1.00 70.00 89 ALA A O 1
ATOM 698 N N . GLN A 1 90 ? 4.639 11.406 -0.307 1.00 72.62 90 GLN A N 1
ATOM 699 C CA . GLN A 1 90 ? 4.260 12.138 -1.518 1.00 72.62 90 GLN A CA 1
ATOM 700 C C . GLN A 1 90 ? 3.051 11.460 -2.156 1.00 72.62 90 GLN A C 1
ATOM 702 O O . GLN A 1 90 ? 3.138 10.260 -2.440 1.00 72.62 90 GLN A O 1
ATOM 707 N N . PRO A 1 91 ? 1.948 12.195 -2.379 1.00 75.94 91 PRO A N 1
ATOM 708 C CA . PRO A 1 91 ? 0.739 11.617 -2.944 1.00 75.94 91 PRO A CA 1
ATOM 709 C C . PRO A 1 91 ? 0.971 11.172 -4.399 1.00 75.94 91 PRO A C 1
ATOM 711 O O . PRO A 1 91 ? 2.042 11.378 -4.974 1.00 75.94 91 PRO A O 1
ATOM 714 N N . ASP A 1 92 ? -0.045 10.551 -4.983 1.00 82.69 92 ASP A N 1
ATOM 715 C CA . ASP A 1 92 ? -0.184 10.232 -6.407 1.00 82.69 92 ASP A CA 1
ATOM 716 C C . ASP A 1 92 ? 0.671 9.076 -6.958 1.00 82.69 92 ASP A C 1
ATOM 718 O O . ASP A 1 92 ? 0.298 8.507 -7.978 1.00 82.69 92 ASP A O 1
ATOM 722 N N . TYR A 1 93 ? 1.787 8.669 -6.341 1.00 85.38 93 TYR A N 1
ATOM 723 C CA . TYR A 1 93 ? 2.621 7.596 -6.921 1.00 85.38 93 TYR A CA 1
ATOM 724 C C . TYR A 1 93 ? 1.870 6.273 -7.086 1.00 85.38 93 TYR A C 1
ATOM 726 O O . TYR A 1 93 ? 1.985 5.637 -8.134 1.00 85.38 93 TYR A O 1
ATOM 734 N N . TYR A 1 94 ? 1.101 5.861 -6.076 1.00 91.31 94 TYR A N 1
ATOM 735 C CA . TYR A 1 94 ? 0.318 4.636 -6.181 1.00 91.31 94 TYR A CA 1
ATOM 736 C C . TYR A 1 94 ? -0.794 4.789 -7.217 1.00 91.31 94 TYR A C 1
ATOM 738 O O . TYR A 1 94 ? -0.938 3.918 -8.073 1.00 91.31 94 TYR A O 1
ATOM 746 N N . ASP A 1 95 ? -1.511 5.915 -7.191 1.00 91.38 95 ASP A N 1
ATOM 747 C CA . ASP A 1 95 ? -2.621 6.184 -8.109 1.00 91.38 95 ASP A CA 1
ATOM 748 C C . ASP A 1 95 ? -2.175 6.224 -9.571 1.00 91.38 95 ASP A C 1
ATOM 750 O O . ASP A 1 95 ? -2.830 5.651 -10.444 1.00 91.38 95 ASP A O 1
ATOM 754 N N . LEU A 1 96 ? -1.017 6.825 -9.847 1.00 91.50 96 LEU A N 1
ATOM 755 C CA . LEU A 1 96 ? -0.419 6.843 -11.178 1.00 91.50 96 LEU A CA 1
ATOM 756 C C . LEU A 1 96 ? -0.063 5.432 -11.651 1.00 91.50 96 LEU A C 1
ATOM 758 O O . LEU A 1 96 ? -0.379 5.076 -12.786 1.00 91.50 96 LEU A O 1
ATOM 762 N N . ILE A 1 97 ? 0.571 4.618 -10.801 1.00 92.81 97 ILE A N 1
ATOM 763 C CA . ILE A 1 97 ? 0.960 3.254 -11.181 1.00 92.81 97 ILE A CA 1
ATOM 764 C C . ILE A 1 97 ? -0.284 2.384 -11.376 1.00 92.81 97 ILE A C 1
ATOM 766 O O . ILE A 1 97 ? -0.368 1.723 -12.406 1.00 92.81 97 ILE A O 1
ATOM 770 N N . PHE A 1 98 ? -1.265 2.421 -10.464 1.00 93.44 98 PHE A N 1
ATOM 771 C CA . PHE A 1 98 ? -2.542 1.713 -10.624 1.00 93.44 98 PHE A CA 1
ATOM 772 C C . PHE A 1 98 ? -3.260 2.129 -11.913 1.00 93.44 98 PHE A C 1
ATOM 774 O O . PHE A 1 98 ? -3.687 1.260 -12.679 1.00 93.44 98 PHE A O 1
ATOM 781 N N . THR A 1 99 ? -3.302 3.430 -12.216 1.00 92.69 99 THR A N 1
ATOM 782 C CA . THR A 1 99 ? -3.891 3.941 -13.462 1.00 92.69 99 THR A CA 1
ATOM 783 C C . THR A 1 99 ? -3.203 3.347 -14.690 1.00 92.69 99 THR A C 1
ATOM 785 O O . THR A 1 99 ? -3.885 2.850 -15.588 1.00 92.69 99 THR A O 1
ATOM 788 N N . LEU A 1 100 ? -1.863 3.321 -14.716 1.00 90.50 100 LEU A N 1
ATOM 789 C CA . LEU A 1 100 ? -1.091 2.760 -15.834 1.00 90.50 100 LEU A CA 1
ATOM 790 C C . LEU A 1 100 ? -1.385 1.276 -16.100 1.00 90.50 100 LEU A C 1
ATOM 792 O O . LEU A 1 100 ? -1.246 0.822 -17.232 1.00 90.50 100 LEU A O 1
ATOM 796 N N . ILE A 1 101 ? -1.799 0.519 -15.083 1.00 90.56 101 ILE A N 1
ATOM 797 C CA . ILE A 1 101 ? -2.138 -0.910 -15.201 1.00 90.56 101 ILE A CA 1
ATOM 798 C C . ILE A 1 101 ? -3.659 -1.166 -15.253 1.00 90.56 101 ILE A C 1
ATOM 800 O O . ILE A 1 101 ? -4.135 -2.303 -15.100 1.00 90.56 101 ILE A O 1
ATOM 804 N N . GLY A 1 102 ? -4.440 -0.110 -15.493 1.00 91.44 102 GLY A N 1
ATOM 805 C CA . GLY A 1 102 ? -5.882 -0.172 -15.703 1.00 91.44 102 GLY A CA 1
ATOM 806 C C . GLY A 1 102 ? -6.679 -0.408 -14.422 1.00 91.44 102 GLY A C 1
ATOM 807 O O . GLY A 1 102 ? -7.577 -1.260 -14.417 1.00 91.44 102 GLY A O 1
ATOM 808 N N . PHE A 1 103 ? -6.313 0.285 -13.348 1.00 93.38 103 PHE A N 1
ATOM 809 C CA . PHE A 1 103 ? -7.050 0.370 -12.089 1.00 93.38 103 PHE A CA 1
ATOM 810 C C . PHE A 1 103 ? -7.319 1.831 -11.726 1.00 93.38 103 PHE A C 1
ATOM 812 O O . PHE A 1 103 ? -6.509 2.709 -12.007 1.00 93.38 103 PHE A O 1
ATOM 819 N N . ASN A 1 104 ? -8.434 2.058 -11.046 1.00 93.81 104 ASN A N 1
ATOM 820 C CA . ASN A 1 104 ? -8.706 3.276 -10.310 1.00 93.81 104 ASN A CA 1
ATOM 821 C C . ASN A 1 104 ? -8.279 3.050 -8.863 1.00 93.81 104 ASN A C 1
ATOM 823 O O . ASN A 1 104 ? -8.446 1.946 -8.343 1.00 93.81 104 ASN A O 1
ATOM 827 N N . SER A 1 105 ? -7.765 4.087 -8.220 1.00 95.06 105 SER A N 1
ATOM 828 C CA . SER A 1 105 ? -7.469 4.099 -6.790 1.00 95.06 105 SER A CA 1
ATOM 829 C C . SER A 1 105 ? -7.532 5.527 -6.255 1.00 95.06 105 SER A C 1
ATOM 831 O O . SER A 1 105 ? -7.675 6.489 -7.015 1.00 95.06 105 SER A O 1
ATOM 833 N N . SER A 1 106 ? -7.500 5.662 -4.936 1.00 92.88 106 SER A N 1
ATOM 834 C CA . SER A 1 106 ? -7.422 6.949 -4.255 1.00 92.88 106 SER A CA 1
ATOM 835 C C . SER A 1 106 ? -6.400 6.875 -3.137 1.00 92.88 106 SER A C 1
ATOM 837 O O . SER A 1 106 ? -6.483 6.005 -2.266 1.00 92.88 106 SER A O 1
ATOM 839 N N . GLN A 1 107 ? -5.442 7.794 -3.162 1.00 89.88 107 GLN A N 1
ATOM 840 C CA . GLN A 1 107 ? -4.395 7.890 -2.164 1.00 89.88 107 GLN A CA 1
ATOM 841 C C . GLN A 1 107 ? -4.663 9.019 -1.159 1.00 89.88 107 GLN A C 1
ATOM 843 O O . GLN A 1 107 ? -4.873 10.172 -1.526 1.00 89.88 107 GLN A O 1
ATOM 848 N N . GLU A 1 108 ? -4.576 8.697 0.131 1.00 87.19 108 GLU A N 1
ATOM 849 C CA . GLU A 1 108 ? -4.763 9.629 1.246 1.00 87.19 108 GLU A CA 1
ATOM 850 C C . GLU A 1 108 ? -3.523 9.626 2.150 1.00 87.19 108 GLU A C 1
ATOM 852 O O . GLU A 1 108 ? -3.003 8.571 2.517 1.00 87.19 108 GLU A O 1
ATOM 857 N N . ILE A 1 109 ? -3.024 10.809 2.513 1.00 83.44 109 ILE A N 1
ATOM 858 C CA . ILE A 1 109 ? -1.913 10.965 3.465 1.00 83.44 109 ILE A CA 1
ATOM 859 C C . ILE A 1 109 ? -2.498 11.103 4.870 1.00 83.44 109 ILE A C 1
ATOM 861 O O . ILE A 1 109 ? -3.489 11.801 5.060 1.00 83.44 109 ILE A O 1
ATOM 865 N N . ASN A 1 110 ? -1.881 10.460 5.863 1.00 78.69 110 ASN A N 1
ATOM 866 C CA . ASN A 1 110 ? -2.275 10.619 7.260 1.00 78.69 110 ASN A CA 1
ATOM 867 C C . ASN A 1 110 ? -1.555 11.802 7.923 1.00 78.69 110 ASN A C 1
ATOM 869 O O . ASN A 1 110 ? -0.701 11.619 8.786 1.00 78.69 110 ASN A O 1
ATOM 873 N N . ASP A 1 111 ? -1.868 13.022 7.503 1.00 72.75 111 ASP A N 1
ATOM 874 C CA . ASP A 1 111 ? -1.344 14.250 8.116 1.00 72.75 111 ASP A CA 1
ATOM 875 C C . ASP A 1 111 ? -2.164 14.720 9.335 1.00 72.75 111 ASP A C 1
ATOM 877 O O . ASP A 1 111 ? -1.685 15.522 10.136 1.00 72.75 111 ASP A O 1
ATOM 881 N N . THR A 1 112 ? -3.378 14.191 9.504 1.00 63.88 112 THR A N 1
ATOM 882 C CA . THR A 1 112 ? -4.350 14.586 10.539 1.00 63.88 112 THR A CA 1
ATOM 883 C C . THR A 1 112 ? -4.472 13.600 11.705 1.00 63.88 112 THR A C 1
ATOM 885 O O . THR A 1 112 ? -5.279 13.825 12.605 1.00 63.88 112 THR A O 1
ATOM 888 N N . ASN A 1 113 ? -3.672 12.527 11.736 1.00 65.31 113 ASN A N 1
ATOM 889 C CA . ASN A 1 113 ? -3.751 11.451 12.733 1.00 65.31 113 ASN A CA 1
ATOM 890 C C . ASN A 1 113 ? -5.119 10.735 12.799 1.00 65.31 113 ASN A C 1
ATOM 892 O O . ASN A 1 113 ? -5.477 10.279 13.880 1.00 65.31 113 ASN A O 1
ATOM 896 N N . ALA A 1 114 ? -5.894 10.646 11.708 1.00 63.06 114 ALA A N 1
ATOM 897 C CA . ALA A 1 114 ? -7.065 9.751 11.568 1.00 63.06 114 ALA A CA 1
ATOM 898 C C . ALA A 1 114 ? -7.759 9.920 10.193 1.00 63.06 114 ALA A C 1
ATOM 900 O O . ALA A 1 114 ? -8.886 10.410 10.128 1.00 63.06 114 ALA A O 1
ATOM 901 N N . PRO A 1 115 ? -7.158 9.506 9.068 1.00 66.94 115 PRO A N 1
ATOM 902 C CA . PRO A 1 115 ? -7.698 9.822 7.747 1.00 66.94 115 PRO A CA 1
ATOM 903 C C . PRO A 1 115 ? -8.797 8.834 7.321 1.00 66.94 115 PRO A C 1
ATOM 905 O O . PRO A 1 115 ? -9.513 9.064 6.352 1.00 66.94 115 PRO A O 1
ATOM 908 N N . PHE A 1 116 ? -8.947 7.718 8.041 1.00 86.75 116 PHE A N 1
ATOM 909 C CA . PHE A 1 116 ? -9.748 6.580 7.611 1.00 86.75 116 PHE A CA 1
ATOM 910 C C . PHE A 1 116 ? -10.576 6.054 8.770 1.00 86.75 116 PHE A C 1
ATOM 912 O O . PHE A 1 116 ? -10.047 5.422 9.684 1.00 86.75 116 PHE A O 1
ATOM 919 N N . SER A 1 117 ? -11.874 6.355 8.747 1.00 91.50 117 SER A N 1
ATOM 920 C CA . SER A 1 117 ? -12.791 5.894 9.782 1.00 91.50 117 SER A CA 1
ATOM 921 C C . SER A 1 117 ? -12.942 4.374 9.750 1.00 91.50 117 SER A C 1
ATOM 923 O O . SER A 1 117 ? -12.732 3.722 8.723 1.00 91.50 117 SER A O 1
ATOM 925 N N . TRP A 1 118 ? -13.368 3.800 10.873 1.00 93.31 118 TRP A N 1
ATOM 926 C CA . TRP A 1 118 ? -13.693 2.379 10.943 1.00 93.31 118 TRP A CA 1
ATOM 927 C C . TRP A 1 118 ? -14.757 1.993 9.912 1.00 93.31 118 TRP A C 1
ATOM 929 O O . TRP A 1 118 ? -14.652 0.960 9.260 1.00 93.31 118 TRP A O 1
ATOM 939 N N . GLU A 1 119 ? -15.754 2.852 9.726 1.00 94.56 119 GLU A N 1
ATOM 940 C CA . GLU A 1 119 ? -16.848 2.658 8.780 1.00 94.56 119 GLU A CA 1
ATOM 941 C C . GLU A 1 119 ? -16.322 2.621 7.340 1.00 94.56 119 GLU A C 1
ATOM 943 O O . GLU A 1 119 ? -16.792 1.815 6.540 1.00 94.56 119 GLU A O 1
ATOM 948 N N . LYS A 1 120 ? -15.296 3.423 7.021 1.00 94.06 120 LYS A N 1
ATOM 949 C CA . LYS A 1 120 ? -14.633 3.405 5.713 1.00 94.06 120 LYS A CA 1
ATOM 950 C C . LYS A 1 120 ? -13.827 2.119 5.503 1.00 94.06 120 LYS A C 1
ATOM 952 O O . LYS A 1 120 ? -13.906 1.545 4.423 1.00 94.06 120 LYS A O 1
ATOM 957 N N . ILE A 1 121 ? -13.135 1.611 6.532 1.00 93.50 121 ILE A N 1
ATOM 958 C CA . ILE A 1 121 ? -12.467 0.291 6.484 1.00 93.50 121 ILE A CA 1
ATOM 959 C C . ILE A 1 121 ? -13.481 -0.800 6.174 1.00 93.50 121 ILE A C 1
ATOM 961 O O . ILE A 1 121 ? -13.302 -1.547 5.217 1.00 93.50 121 ILE A O 1
ATOM 965 N N . VAL A 1 122 ? -14.550 -0.874 6.969 1.00 94.44 122 VAL A N 1
ATOM 966 C CA . VAL A 1 122 ? -15.617 -1.858 6.773 1.00 94.44 122 VAL A CA 1
ATOM 967 C C . VAL A 1 122 ? -16.176 -1.737 5.358 1.00 94.44 122 VAL A C 1
ATOM 969 O O . VAL A 1 122 ? -16.272 -2.737 4.658 1.00 94.44 122 VAL A O 1
ATOM 972 N N . HIS A 1 123 ? -16.457 -0.518 4.894 1.00 93.81 123 HIS A N 1
ATOM 973 C CA . HIS A 1 123 ? -16.979 -0.289 3.553 1.00 93.81 123 HIS A CA 1
ATOM 974 C C . HIS A 1 123 ? -16.044 -0.783 2.438 1.00 93.81 123 HIS A C 1
ATOM 976 O O . HIS A 1 123 ? -16.528 -1.424 1.508 1.00 93.81 123 HIS A O 1
ATOM 982 N N . GLU A 1 124 ? -14.734 -0.520 2.500 1.00 94.69 124 GLU A N 1
ATOM 983 C CA . GLU A 1 124 ? -13.778 -1.031 1.502 1.00 94.69 124 GLU A CA 1
ATOM 984 C C . GLU A 1 124 ? -13.755 -2.565 1.476 1.00 94.69 124 GLU A C 1
ATOM 986 O O . GLU A 1 124 ? -13.878 -3.174 0.413 1.00 94.69 124 GLU A O 1
ATOM 991 N N . ILE A 1 125 ? -13.659 -3.195 2.651 1.00 94.06 125 ILE A N 1
ATOM 992 C CA . ILE A 1 125 ? -13.568 -4.654 2.774 1.00 94.06 125 ILE A CA 1
ATOM 993 C C . ILE A 1 125 ? -14.864 -5.336 2.313 1.00 94.06 125 ILE A C 1
ATOM 995 O O . ILE A 1 125 ? -14.806 -6.270 1.514 1.00 94.06 125 ILE A O 1
ATOM 999 N N . GLU A 1 126 ? -16.025 -4.847 2.749 1.00 90.69 126 GLU A N 1
ATOM 1000 C CA . GLU A 1 126 ? -17.337 -5.382 2.351 1.00 90.69 126 GLU A CA 1
ATOM 1001 C C . GLU A 1 126 ? -17.664 -5.083 0.880 1.00 90.69 126 GLU A C 1
ATOM 1003 O O . GLU A 1 126 ? -18.427 -5.812 0.2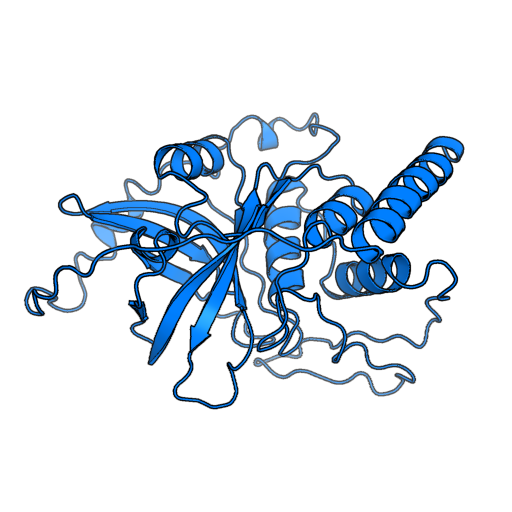51 1.00 90.69 126 GLU A O 1
ATOM 1008 N N . SER A 1 127 ? -17.042 -4.054 0.298 1.00 89.56 127 SER A N 1
ATOM 1009 C CA . SER A 1 127 ? -17.105 -3.787 -1.144 1.00 89.56 127 SER A CA 1
ATOM 1010 C C . SER A 1 127 ? -16.020 -4.508 -1.943 1.00 89.56 127 SER A C 1
ATOM 1012 O O . SER A 1 127 ? -15.849 -4.230 -3.131 1.00 89.56 127 SER A O 1
ATOM 1014 N N . CYS A 1 128 ? -15.290 -5.433 -1.314 1.00 91.25 128 CYS A N 1
ATOM 1015 C CA . CYS A 1 128 ? -14.328 -6.312 -1.975 1.00 91.25 128 CYS A CA 1
ATOM 1016 C C . CYS A 1 128 ? -13.166 -5.537 -2.595 1.00 91.25 128 CYS A C 1
ATOM 1018 O O . CYS A 1 128 ? -12.685 -5.857 -3.681 1.00 91.25 128 CYS A O 1
ATOM 1020 N N . ARG A 1 129 ? -12.734 -4.490 -1.896 1.00 94.19 129 ARG A N 1
ATOM 1021 C CA . ARG A 1 129 ? -11.609 -3.640 -2.265 1.00 94.19 129 ARG A CA 1
ATOM 1022 C C . ARG A 1 129 ? -10.558 -3.740 -1.164 1.00 94.19 129 ARG A C 1
ATOM 1024 O O . ARG A 1 129 ? -10.558 -2.930 -0.235 1.00 94.19 129 ARG A O 1
ATOM 1031 N N . PRO A 1 130 ? -9.677 -4.759 -1.201 1.00 96.00 130 PRO A N 1
ATOM 1032 C CA . PRO A 1 130 ? -8.497 -4.731 -0.351 1.00 96.00 130 PRO A CA 1
ATOM 1033 C C . PRO A 1 130 ? -7.711 -3.460 -0.644 1.00 96.00 130 PRO A C 1
ATOM 1035 O O . PRO A 1 130 ? -7.605 -3.024 -1.791 1.00 96.00 130 PRO A O 1
ATOM 1038 N N . PHE A 1 131 ? -7.162 -2.868 0.404 1.00 96.50 131 PHE A N 1
ATOM 1039 C CA . PHE A 1 131 ? -6.502 -1.578 0.306 1.00 96.50 131 PHE A CA 1
ATOM 1040 C C . PHE A 1 131 ? -5.117 -1.641 0.931 1.00 96.50 131 PHE A C 1
ATOM 1042 O O . PHE A 1 131 ? -4.824 -2.486 1.777 1.00 96.50 131 PHE A O 1
ATOM 1049 N N . LEU A 1 132 ? -4.240 -0.758 0.479 1.00 94.94 132 LEU A N 1
ATOM 1050 C CA . LEU A 1 132 ? -2.861 -0.695 0.933 1.00 94.94 132 LEU A CA 1
ATOM 1051 C C . LEU A 1 132 ? -2.751 0.352 2.036 1.00 94.94 132 LEU A C 1
ATOM 1053 O O . LEU A 1 132 ? -3.296 1.450 1.915 1.00 94.94 132 LEU A O 1
ATOM 1057 N N . ILE A 1 133 ? -1.999 0.043 3.088 1.00 92.75 133 ILE A N 1
ATOM 1058 C CA . ILE A 1 133 ? -1.558 1.044 4.060 1.00 92.75 133 ILE A CA 1
ATOM 1059 C C . ILE A 1 133 ? -0.039 1.060 4.139 1.00 92.75 133 ILE A C 1
ATOM 1061 O O . ILE A 1 133 ? 0.621 0.024 4.090 1.00 92.75 133 ILE A O 1
ATOM 1065 N N . ASN A 1 134 ? 0.508 2.259 4.277 1.00 89.38 134 ASN A N 1
ATOM 1066 C CA . ASN A 1 134 ? 1.909 2.487 4.571 1.00 89.38 134 ASN A CA 1
ATOM 1067 C C . ASN A 1 134 ? 2.019 2.725 6.075 1.00 89.38 134 ASN A C 1
ATOM 1069 O O . ASN A 1 134 ? 1.453 3.691 6.583 1.00 89.38 134 ASN A O 1
ATOM 1073 N N . ILE A 1 135 ? 2.711 1.850 6.791 1.00 86.81 135 ILE A N 1
ATOM 1074 C CA . ILE A 1 135 ? 2.917 1.932 8.233 1.00 86.81 135 ILE A CA 1
ATOM 1075 C C . ILE A 1 135 ? 4.323 2.437 8.547 1.00 86.81 135 ILE A C 1
ATOM 1077 O O . ILE A 1 135 ? 5.308 2.057 7.915 1.00 86.81 135 ILE A O 1
ATOM 1081 N N . SER A 1 136 ? 4.419 3.305 9.545 1.00 79.31 136 SER A N 1
ATOM 1082 C CA . SER A 1 136 ? 5.693 3.693 10.135 1.00 79.31 136 SER A CA 1
ATOM 1083 C C . SER A 1 136 ? 6.110 2.614 11.127 1.00 79.31 136 SER A C 1
ATOM 1085 O O . SER A 1 136 ? 5.527 2.506 12.209 1.00 79.31 136 SER A O 1
ATOM 1087 N N . ALA A 1 137 ? 7.090 1.797 10.758 1.00 67.38 137 ALA A N 1
ATOM 1088 C CA . ALA A 1 137 ? 7.698 0.835 11.662 1.00 67.38 137 ALA A CA 1
ATOM 1089 C C . ALA A 1 137 ? 8.971 1.444 12.265 1.00 67.38 137 ALA A C 1
ATOM 1091 O O . ALA A 1 137 ? 9.870 1.864 11.544 1.00 67.38 137 ALA A O 1
ATOM 1092 N N . ILE A 1 138 ? 9.036 1.493 13.593 1.00 57.00 138 ILE A N 1
ATOM 1093 C CA . ILE A 1 138 ? 10.271 1.656 14.350 1.00 57.00 138 ILE A CA 1
ATOM 1094 C C . ILE A 1 138 ? 10.727 0.242 14.709 1.00 57.00 138 ILE A C 1
ATOM 1096 O O . ILE A 1 138 ? 10.110 -0.443 15.528 1.00 57.00 138 ILE A O 1
ATOM 1100 N N . GLY A 1 139 ? 11.781 -0.232 14.053 1.00 52.12 139 GLY A N 1
ATOM 1101 C CA . GLY A 1 139 ? 12.484 -1.432 14.491 1.00 52.12 139 GLY A CA 1
ATOM 1102 C C . GLY A 1 139 ? 13.450 -1.113 15.635 1.00 52.12 139 GLY A C 1
ATOM 1103 O O . GLY A 1 139 ? 14.094 -0.068 15.636 1.00 52.12 139 GLY A O 1
ATOM 1104 N N . THR A 1 140 ? 13.606 -2.036 16.586 1.00 40.16 140 THR A N 1
ATOM 1105 C CA . THR A 1 140 ? 14.843 -2.151 17.388 1.00 40.16 140 THR A CA 1
ATOM 1106 C C . THR A 1 140 ? 16.006 -2.689 16.545 1.00 40.16 140 THR A C 1
ATOM 1108 O O . THR A 1 140 ? 17.170 -2.537 16.907 1.00 40.16 140 THR A O 1
ATOM 1111 N N . ASP A 1 141 ? 15.688 -3.290 15.398 1.00 44.53 141 ASP A N 1
ATOM 1112 C CA . ASP A 1 141 ? 16.621 -3.658 14.347 1.00 44.53 141 ASP A CA 1
ATOM 1113 C C . ASP A 1 141 ? 16.741 -2.487 13.359 1.00 44.53 141 ASP A C 1
ATOM 1115 O O . ASP A 1 141 ? 15.769 -2.121 12.693 1.00 44.53 141 ASP A O 1
ATOM 1119 N N . SER A 1 142 ? 17.941 -1.912 13.248 1.00 41.31 142 SER A N 1
ATOM 1120 C CA . SER A 1 142 ? 18.317 -0.758 12.408 1.00 41.31 142 SER A CA 1
ATOM 1121 C C . SER A 1 142 ? 18.077 -0.941 10.898 1.00 41.31 142 SER A C 1
ATOM 1123 O O . SER A 1 142 ? 18.488 -0.109 10.087 1.00 41.31 142 SER A O 1
ATOM 1125 N N . ARG A 1 143 ? 17.422 -2.036 10.504 1.00 42.66 143 ARG A N 1
ATOM 1126 C CA . ARG A 1 143 ? 17.119 -2.446 9.133 1.00 42.66 143 ARG A CA 1
ATOM 1127 C C . ARG A 1 143 ? 15.698 -2.097 8.685 1.00 42.66 143 ARG A C 1
ATOM 1129 O O . ARG A 1 143 ? 15.471 -2.028 7.481 1.00 42.66 143 ARG A O 1
ATOM 1136 N N . ILE A 1 144 ? 14.772 -1.806 9.606 1.00 42.88 144 ILE A N 1
ATOM 1137 C CA . ILE A 1 144 ? 13.458 -1.218 9.282 1.00 42.88 144 ILE A CA 1
ATOM 1138 C C . ILE A 1 144 ? 13.474 0.246 9.719 1.00 42.88 144 ILE A C 1
ATOM 1140 O O . ILE A 1 144 ? 12.823 0.645 10.677 1.00 42.88 144 ILE A O 1
ATOM 1144 N N . ASN A 1 145 ? 14.281 1.048 9.027 1.00 42.25 145 ASN A N 1
ATOM 1145 C CA . ASN A 1 145 ? 14.243 2.506 9.170 1.00 42.25 145 ASN A CA 1
ATOM 1146 C C . ASN A 1 145 ? 13.203 3.140 8.234 1.00 42.25 145 ASN A C 1
ATOM 1148 O O . ASN A 1 145 ? 12.990 4.347 8.280 1.00 42.25 145 ASN A O 1
ATOM 1152 N N . ALA A 1 146 ? 12.574 2.347 7.364 1.00 54.62 146 ALA A N 1
ATOM 1153 C CA . ALA A 1 146 ? 11.690 2.813 6.311 1.00 54.62 146 ALA A CA 1
ATOM 1154 C C . ALA A 1 146 ? 10.225 2.482 6.595 1.00 54.62 146 ALA A C 1
ATOM 1156 O O . ALA A 1 146 ? 9.887 1.452 7.176 1.00 54.62 146 ALA A O 1
ATOM 1157 N N . THR A 1 147 ? 9.353 3.361 6.118 1.00 76.06 147 THR A N 1
ATOM 1158 C CA . THR A 1 147 ? 7.926 3.100 5.984 1.00 76.06 147 THR A CA 1
ATOM 1159 C C . THR A 1 147 ? 7.689 1.797 5.208 1.00 76.06 147 THR A C 1
ATOM 1161 O O . THR A 1 147 ? 8.288 1.570 4.156 1.00 76.06 147 THR A O 1
ATOM 1164 N N . HIS A 1 148 ? 6.820 0.938 5.736 1.00 88.75 148 HIS A N 1
ATOM 1165 C CA . HIS A 1 148 ? 6.529 -0.395 5.208 1.00 88.75 148 HIS A CA 1
ATOM 1166 C C . HIS A 1 148 ? 5.103 -0.458 4.663 1.00 88.75 148 HIS A C 1
ATOM 1168 O O . HIS A 1 148 ? 4.201 0.121 5.259 1.00 88.75 148 HIS A O 1
ATOM 1174 N N . ALA A 1 149 ? 4.880 -1.142 3.544 1.00 92.12 149 ALA A N 1
ATOM 1175 C CA . ALA A 1 149 ? 3.547 -1.299 2.966 1.00 92.12 149 ALA A CA 1
ATOM 1176 C C . ALA A 1 149 ? 2.965 -2.675 3.308 1.00 92.12 149 ALA A C 1
ATOM 1178 O O . ALA A 1 149 ? 3.669 -3.681 3.224 1.00 92.12 149 ALA A O 1
ATOM 1179 N N . VAL A 1 150 ? 1.678 -2.709 3.655 1.00 94.31 150 VAL A N 1
ATOM 1180 C CA . VAL A 1 150 ? 0.905 -3.940 3.894 1.00 94.31 150 VAL A CA 1
ATOM 1181 C C . VAL A 1 150 ? -0.474 -3.840 3.232 1.00 94.31 150 VAL A C 1
ATOM 1183 O O . VAL A 1 150 ? -0.979 -2.736 3.003 1.00 94.31 150 VAL A O 1
ATOM 1186 N N . VAL A 1 151 ? -1.106 -4.980 2.936 1.00 96.94 151 VAL A N 1
ATOM 1187 C CA . VAL A 1 151 ? -2.447 -5.033 2.321 1.00 96.94 151 VAL A CA 1
ATOM 1188 C C . VAL A 1 151 ? -3.492 -5.401 3.355 1.00 96.94 151 VAL A C 1
ATOM 1190 O O . VAL A 1 151 ? -3.525 -6.536 3.822 1.00 96.94 151 VAL A O 1
ATOM 1193 N N . VAL A 1 152 ? -4.392 -4.475 3.669 1.00 96.69 152 VAL A N 1
ATOM 1194 C CA . VAL A 1 152 ? -5.547 -4.732 4.529 1.00 96.69 152 VAL A CA 1
ATOM 1195 C C . VAL A 1 152 ? -6.586 -5.542 3.756 1.00 96.69 152 VAL A C 1
ATOM 1197 O O . VAL A 1 152 ? -7.042 -5.148 2.682 1.00 96.69 152 VAL A O 1
ATOM 1200 N N . LYS A 1 153 ? -6.958 -6.696 4.316 1.00 95.62 153 LYS A N 1
ATOM 1201 C CA . LYS A 1 153 ? -7.820 -7.706 3.674 1.00 95.62 153 LYS A CA 1
ATOM 1202 C C . LYS A 1 153 ? -9.014 -8.145 4.523 1.00 95.62 153 LYS A C 1
ATOM 1204 O O . LYS A 1 153 ? -9.806 -8.989 4.090 1.00 95.62 153 LYS A O 1
ATOM 1209 N N . GLY A 1 154 ? -9.118 -7.636 5.743 1.00 95.31 154 GLY A N 1
ATOM 1210 C CA . GLY A 1 154 ? -10.158 -8.016 6.684 1.00 95.31 154 GLY A CA 1
ATOM 1211 C C . GLY A 1 154 ? -10.183 -7.119 7.909 1.00 95.31 154 GLY A C 1
ATOM 1212 O O . GLY A 1 154 ? -9.289 -6.298 8.123 1.00 95.31 154 GLY A O 1
ATOM 1213 N N . TYR A 1 155 ? -11.216 -7.305 8.718 1.00 95.81 155 TYR A N 1
ATOM 1214 C CA . TYR A 1 155 ? -11.398 -6.612 9.982 1.00 95.81 155 TYR A CA 1
ATOM 1215 C C . TYR A 1 155 ? -12.097 -7.529 10.990 1.00 95.81 155 TYR A C 1
ATOM 1217 O O . TYR A 1 155 ? -12.677 -8.547 10.617 1.00 95.81 155 TYR A O 1
ATOM 1225 N N . GLY A 1 156 ? -12.038 -7.169 12.269 1.00 94.12 156 GLY A N 1
ATOM 1226 C CA . GLY A 1 156 ? -12.717 -7.890 13.340 1.00 94.12 156 GLY A CA 1
ATOM 1227 C C . GLY A 1 156 ? -12.991 -7.002 14.547 1.00 94.12 156 GLY A C 1
ATOM 1228 O O . GLY A 1 156 ? -12.349 -5.967 14.736 1.00 94.12 156 GLY A O 1
ATOM 1229 N N . VAL A 1 157 ? -13.954 -7.411 15.371 1.00 94.94 157 VAL A N 1
ATOM 1230 C CA . VAL A 1 157 ? -14.239 -6.779 16.663 1.00 94.94 157 VAL A CA 1
ATOM 1231 C C . VAL A 1 157 ? -14.227 -7.855 17.739 1.00 94.94 157 VAL A C 1
ATOM 1233 O O . VAL A 1 157 ? -14.991 -8.812 17.663 1.00 94.94 157 VAL A O 1
ATOM 1236 N N . GLN A 1 158 ? -13.379 -7.692 18.750 1.00 92.06 158 GLN A N 1
ATOM 1237 C CA . GLN A 1 158 ? -13.292 -8.599 19.893 1.00 92.06 158 GLN A CA 1
ATOM 1238 C C . GLN A 1 158 ? -13.365 -7.778 21.177 1.00 92.06 158 GLN A C 1
ATOM 1240 O O . GLN A 1 158 ? -12.568 -6.863 21.374 1.00 92.06 158 GLN A O 1
ATOM 1245 N N . ASN A 1 159 ? -14.345 -8.075 22.037 1.00 94.00 159 ASN A N 1
ATOM 1246 C CA . ASN A 1 159 ? -14.586 -7.355 23.296 1.00 94.00 159 ASN A CA 1
ATOM 1247 C C . ASN A 1 159 ? -14.645 -5.822 23.114 1.00 94.00 159 ASN A C 1
ATOM 1249 O O . ASN A 1 159 ? -14.059 -5.065 23.881 1.00 94.00 159 ASN A O 1
ATOM 1253 N N . GLY A 1 160 ? -15.290 -5.360 22.036 1.00 93.12 160 GLY A N 1
ATOM 1254 C CA . GLY A 1 160 ? -15.399 -3.937 21.689 1.00 93.12 160 GLY A CA 1
ATOM 1255 C C . GLY A 1 160 ? -14.138 -3.311 21.082 1.00 93.12 160 GLY A C 1
ATOM 1256 O O . GLY A 1 160 ? -14.199 -2.190 20.578 1.00 93.12 160 GLY A O 1
ATOM 1257 N N . THR A 1 161 ? -13.011 -4.025 21.057 1.00 91.75 161 THR A N 1
ATOM 1258 C CA . THR A 1 161 ? -11.790 -3.567 20.388 1.00 91.75 161 THR A CA 1
ATOM 1259 C C . THR A 1 161 ? -11.830 -3.930 18.910 1.00 91.75 161 THR A C 1
ATOM 1261 O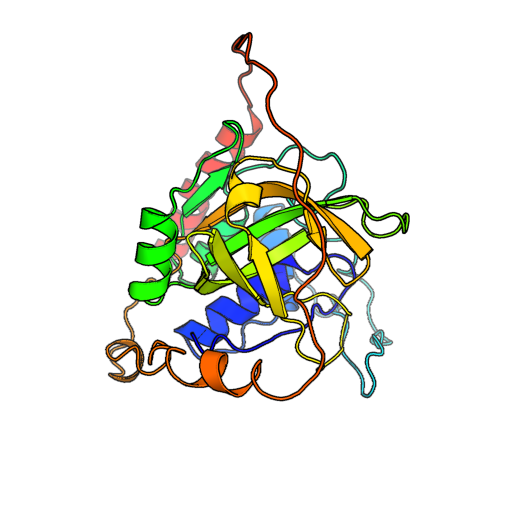 O . THR A 1 161 ? -12.140 -5.060 18.538 1.00 91.75 161 THR A O 1
ATOM 1264 N N . LYS A 1 162 ? -11.531 -2.942 18.069 1.00 94.31 162 LYS A N 1
ATOM 1265 C CA . LYS A 1 162 ? -11.532 -3.028 16.608 1.00 94.31 162 LYS A CA 1
ATOM 1266 C C . LYS A 1 162 ? -10.138 -3.395 16.100 1.00 94.31 162 LYS A C 1
ATOM 1268 O O . LYS A 1 162 ? -9.158 -2.762 16.496 1.00 94.31 162 LYS A O 1
ATOM 1273 N N . PHE A 1 163 ? -10.059 -4.356 15.189 1.00 94.38 163 PHE A N 1
ATOM 1274 C CA . PHE A 1 163 ? -8.819 -4.828 14.575 1.00 94.38 163 PHE A CA 1
ATOM 1275 C C . PHE A 1 163 ? -8.947 -4.881 13.057 1.00 94.38 163 PHE A C 1
ATOM 1277 O O . PHE A 1 163 ? -10.032 -5.103 12.521 1.00 94.38 163 PHE A O 1
ATOM 1284 N N . ILE A 1 164 ? -7.821 -4.734 12.372 1.00 94.75 164 ILE A N 1
ATOM 1285 C CA . ILE A 1 164 ? -7.677 -5.049 10.956 1.00 94.75 164 ILE A CA 1
ATOM 1286 C C . ILE A 1 164 ? -6.764 -6.257 10.780 1.00 94.75 164 ILE A C 1
ATOM 1288 O O . ILE A 1 164 ? -5.875 -6.502 11.596 1.00 94.75 164 ILE A O 1
ATOM 1292 N N . VAL A 1 165 ? -6.981 -6.989 9.694 1.00 94.69 165 VAL A N 1
ATOM 1293 C CA . VAL A 1 165 ? -6.128 -8.095 9.258 1.00 94.69 165 VAL A CA 1
ATOM 1294 C C . VAL A 1 165 ? -5.441 -7.671 7.969 1.00 94.69 165 VAL A C 1
ATOM 1296 O O . VAL A 1 165 ? -6.114 -7.242 7.025 1.00 94.69 165 VAL A O 1
ATOM 1299 N N . ALA A 1 166 ? -4.116 -7.782 7.924 1.00 95.19 166 ALA A N 1
ATOM 1300 C CA . ALA A 1 166 ? -3.319 -7.385 6.774 1.00 95.19 166 ALA A CA 1
ATOM 1301 C C . ALA A 1 166 ? -2.315 -8.466 6.359 1.00 95.19 166 ALA A C 1
ATOM 1303 O O . ALA A 1 166 ? -1.682 -9.079 7.212 1.00 95.19 166 ALA A O 1
ATOM 1304 N N . ASN A 1 167 ? -2.139 -8.662 5.052 1.00 95.06 167 ASN A N 1
ATOM 1305 C CA . ASN A 1 167 ? -1.000 -9.403 4.517 1.00 95.06 167 ASN A CA 1
ATOM 1306 C C . ASN A 1 167 ? 0.238 -8.501 4.567 1.00 95.06 167 ASN A C 1
ATOM 1308 O O . ASN A 1 167 ? 0.215 -7.375 4.062 1.00 95.06 167 ASN A O 1
ATOM 1312 N N . ASP A 1 168 ? 1.318 -9.021 5.129 1.00 92.50 168 ASP A N 1
ATOM 1313 C CA . ASP A 1 168 ? 2.603 -8.350 5.245 1.00 92.50 168 ASP A CA 1
ATOM 1314 C C . ASP A 1 168 ? 3.614 -9.016 4.303 1.00 92.50 168 ASP A C 1
ATOM 1316 O O . ASP A 1 168 ? 3.982 -10.160 4.544 1.00 92.50 168 ASP A O 1
ATOM 1320 N N . PRO A 1 169 ? 4.080 -8.340 3.237 1.00 91.94 169 PRO A N 1
ATOM 1321 C CA . PRO A 1 169 ? 4.989 -8.942 2.263 1.00 91.94 169 PRO A CA 1
ATOM 1322 C C . PRO A 1 169 ? 6.414 -9.165 2.797 1.00 91.94 169 PRO A C 1
ATOM 1324 O O . PRO A 1 169 ? 7.272 -9.612 2.032 1.00 91.94 169 PRO A O 1
ATOM 1327 N N . TRP A 1 170 ? 6.698 -8.806 4.055 1.00 84.38 170 TRP A N 1
ATOM 1328 C CA . TRP A 1 170 ? 8.016 -8.932 4.666 1.00 84.38 170 TRP A CA 1
ATOM 1329 C C . TRP A 1 170 ? 8.535 -10.378 4.651 1.00 84.38 170 TRP A C 1
ATOM 1331 O O . TRP A 1 170 ? 7.775 -11.340 4.710 1.00 84.38 170 TRP A O 1
ATOM 1341 N N . LYS A 1 171 ? 9.871 -10.503 4.638 1.00 79.12 171 LYS A N 1
ATOM 1342 C CA . LYS A 1 171 ? 10.680 -11.694 4.303 1.00 79.12 171 LYS A CA 1
ATOM 1343 C C . LYS A 1 171 ? 10.791 -11.922 2.794 1.00 79.12 171 LYS A C 1
ATOM 1345 O O . LYS A 1 171 ? 10.034 -12.715 2.228 1.00 79.12 171 LYS A O 1
ATOM 1350 N N . PRO A 1 172 ? 11.762 -11.245 2.148 1.00 78.00 172 PRO A N 1
ATOM 1351 C CA . PRO A 1 172 ? 11.945 -11.360 0.718 1.00 78.00 172 PRO A CA 1
ATOM 1352 C C . PRO A 1 172 ? 12.026 -12.811 0.249 1.00 78.00 172 PRO A C 1
ATOM 1354 O O . PRO A 1 172 ? 12.701 -13.626 0.875 1.00 78.00 172 PRO A O 1
ATOM 1357 N N . CYS A 1 173 ? 11.324 -13.126 -0.837 1.00 77.88 173 CYS A N 1
ATOM 1358 C CA . CYS A 1 173 ? 11.328 -14.445 -1.472 1.00 77.88 173 CYS A CA 1
ATOM 1359 C C . CYS A 1 173 ? 10.836 -15.634 -0.627 1.00 77.88 173 CYS A C 1
ATOM 1361 O O . CYS A 1 173 ? 10.905 -16.778 -1.083 1.00 77.88 173 CYS A O 1
ATOM 1363 N N . CYS A 1 174 ? 10.291 -15.402 0.570 1.00 79.69 174 CYS A N 1
ATOM 1364 C CA . CYS A 1 174 ? 9.692 -16.460 1.373 1.00 79.69 174 CYS A CA 1
ATOM 1365 C C . CYS A 1 174 ? 8.223 -16.690 1.015 1.00 79.69 174 CYS A C 1
ATOM 1367 O O . CYS A 1 174 ? 7.404 -15.784 1.090 1.00 79.69 174 CYS A O 1
ATOM 1369 N N . THR A 1 175 ? 7.839 -17.938 0.747 1.00 71.62 175 THR A N 1
ATOM 1370 C CA . THR A 1 175 ? 6.425 -18.313 0.546 1.00 71.62 175 THR A CA 1
ATOM 1371 C C . THR A 1 175 ? 5.648 -18.470 1.855 1.00 71.62 175 THR A C 1
ATOM 1373 O O . THR A 1 175 ? 4.476 -18.839 1.834 1.00 71.62 175 THR A O 1
ATOM 1376 N N . VAL A 1 176 ? 6.288 -18.227 3.003 1.00 78.81 176 VAL A N 1
ATOM 1377 C CA . VAL A 1 176 ? 5.618 -18.256 4.304 1.00 78.81 176 VAL A CA 1
ATOM 1378 C C . VAL A 1 176 ? 4.736 -17.021 4.405 1.00 78.81 176 VAL A C 1
ATOM 1380 O O . VAL A 1 176 ? 5.237 -15.899 4.429 1.00 78.81 176 VAL A O 1
ATOM 1383 N N . THR A 1 177 ? 3.426 -17.242 4.458 1.00 78.94 177 THR A N 1
ATOM 1384 C CA . THR A 1 177 ? 2.435 -16.184 4.629 1.00 78.94 177 THR A CA 1
ATOM 1385 C C . THR A 1 177 ? 2.641 -15.487 5.966 1.00 78.94 177 THR A C 1
ATOM 1387 O O . THR A 1 177 ? 2.642 -16.142 7.012 1.00 78.94 177 THR A O 1
ATOM 1390 N N . GLN A 1 178 ? 2.773 -14.166 5.939 1.00 84.50 178 GLN A N 1
ATOM 1391 C CA . GLN A 1 178 ? 2.810 -13.342 7.137 1.00 84.50 178 GLN A CA 1
ATOM 1392 C C . GLN A 1 178 ? 1.546 -12.481 7.180 1.00 84.50 178 GLN A C 1
ATOM 1394 O O . GLN A 1 178 ? 1.326 -11.622 6.328 1.00 84.50 178 GLN A O 1
ATOM 1399 N N . GLU A 1 179 ? 0.692 -12.749 8.165 1.00 89.69 179 GLU A N 1
ATOM 1400 C CA . GLU A 1 179 ? -0.492 -11.942 8.451 1.00 89.69 179 GLU A CA 1
ATOM 1401 C C . GLU A 1 179 ? -0.272 -11.142 9.735 1.00 89.69 179 GLU A C 1
ATOM 1403 O O . GLU A 1 179 ? 0.240 -11.647 10.737 1.00 89.69 179 GLU A O 1
ATOM 1408 N N . LEU A 1 180 ? -0.673 -9.876 9.699 1.00 89.50 180 LEU A N 1
ATOM 1409 C CA . LEU A 1 180 ? -0.687 -8.981 10.842 1.00 89.50 180 LEU A CA 1
ATOM 1410 C C . LEU A 1 180 ? -2.125 -8.769 11.294 1.00 89.50 180 LEU A C 1
ATOM 1412 O O . LEU A 1 180 ? -3.002 -8.460 10.488 1.00 89.50 180 LEU A O 1
ATOM 1416 N N . VAL A 1 181 ? -2.339 -8.859 12.603 1.00 90.25 181 VAL A N 1
ATOM 1417 C CA . VAL A 1 181 ? -3.560 -8.384 13.254 1.00 90.25 181 VAL A CA 1
ATOM 1418 C C . VAL A 1 181 ? -3.203 -7.098 13.977 1.00 90.25 181 VAL A C 1
ATOM 1420 O O . VAL A 1 181 ? -2.438 -7.120 14.940 1.00 90.25 181 VAL A O 1
ATOM 1423 N N . LEU A 1 182 ? -3.710 -5.973 13.481 1.00 89.69 182 LEU A N 1
ATOM 1424 C CA . LEU A 1 182 ? -3.355 -4.646 13.978 1.00 89.69 182 LEU A CA 1
ATOM 1425 C C . LEU A 1 182 ? -4.581 -3.992 14.615 1.00 89.69 182 LEU A C 1
ATOM 1427 O O . LEU A 1 182 ? -5.658 -4.020 14.015 1.00 89.69 182 LEU A O 1
ATOM 1431 N N . PRO A 1 183 ? -4.471 -3.381 15.805 1.00 91.31 183 PRO A N 1
ATOM 1432 C CA . PRO A 1 183 ? -5.590 -2.652 16.377 1.00 91.31 183 PRO A CA 1
ATOM 1433 C C . PRO A 1 183 ? -5.882 -1.416 15.527 1.00 91.31 183 PRO A C 1
ATOM 1435 O O . PRO A 1 183 ? -4.969 -0.713 15.102 1.00 91.31 183 PRO A O 1
ATOM 1438 N N . TYR A 1 184 ? -7.158 -1.091 15.330 1.00 91.44 184 TYR A N 1
ATOM 1439 C CA . TYR A 1 184 ? -7.577 0.085 14.556 1.00 91.44 184 TYR A CA 1
ATOM 1440 C C . TYR A 1 184 ? -6.971 1.401 15.086 1.00 91.44 184 TYR A C 1
ATOM 1442 O O . TYR A 1 184 ? -6.774 2.354 14.337 1.00 91.44 184 TYR A O 1
ATOM 1450 N N . SER A 1 185 ? -6.582 1.449 16.362 1.00 89.12 185 SER A N 1
ATOM 1451 C CA . SER A 1 185 ? -5.918 2.609 16.959 1.00 89.12 185 SER A CA 1
ATOM 1452 C C . SER A 1 185 ? -4.601 3.020 16.283 1.00 89.12 185 SER A C 1
ATOM 1454 O O . SER A 1 185 ? -4.169 4.156 16.490 1.00 89.12 185 SER A O 1
ATOM 1456 N N . ILE A 1 186 ? -3.977 2.173 15.452 1.00 87.31 186 ILE A N 1
ATOM 1457 C CA . ILE A 1 186 ? -2.792 2.573 14.668 1.00 87.31 186 ILE A CA 1
ATOM 1458 C C . ILE A 1 186 ? -3.098 3.674 13.639 1.00 87.31 186 ILE A C 1
ATOM 1460 O O . ILE A 1 186 ? -2.202 4.428 13.264 1.00 87.31 186 ILE A O 1
ATOM 1464 N N . PHE A 1 187 ? -4.355 3.808 13.196 1.00 85.25 187 PHE A N 1
ATOM 1465 C CA . PHE A 1 187 ? -4.774 4.893 12.298 1.00 85.25 187 PHE A CA 1
ATOM 1466 C C . PHE A 1 187 ? -4.807 6.244 13.021 1.00 85.25 187 PHE A C 1
ATOM 1468 O O . PHE A 1 187 ? -4.654 7.281 12.383 1.00 85.25 187 PHE A O 1
ATOM 1475 N N . SER A 1 188 ? -4.931 6.215 14.354 1.00 80.81 188 SER A N 1
ATOM 1476 C CA . SER A 1 188 ? -4.858 7.385 15.234 1.00 80.81 188 SER A CA 1
ATOM 1477 C C . SER A 1 188 ? -3.454 7.691 15.779 1.00 80.81 188 SER A C 1
ATOM 1479 O O . SER A 1 188 ? -3.324 8.321 16.826 1.00 80.81 188 SER A O 1
ATOM 1481 N N . SER A 1 189 ? -2.403 7.199 15.111 1.00 67.19 189 SER A N 1
ATOM 1482 C CA . SER A 1 189 ? -0.989 7.412 15.477 1.00 67.19 189 SER A CA 1
ATOM 1483 C C . SER A 1 189 ? -0.613 6.947 16.891 1.00 67.19 189 SER A C 1
ATOM 1485 O O . SER A 1 189 ? 0.264 7.516 17.542 1.00 67.19 189 SER A O 1
ATOM 1487 N N . LYS A 1 190 ? -1.273 5.893 17.391 1.00 66.19 190 LYS A N 1
ATOM 1488 C CA . LYS A 1 190 ? -0.858 5.231 18.632 1.00 66.19 190 LYS A CA 1
ATOM 1489 C C . LYS A 1 190 ? 0.215 4.188 18.335 1.00 66.19 190 LYS A C 1
ATOM 1491 O O . LYS A 1 190 ? 0.043 3.363 17.438 1.00 66.19 190 LYS A O 1
ATOM 1496 N N . ARG A 1 191 ? 1.285 4.199 19.138 1.00 71.12 191 ARG A N 1
ATOM 1497 C CA . ARG A 1 191 ? 2.328 3.167 19.122 1.00 71.12 191 ARG A CA 1
ATOM 1498 C C . ARG A 1 191 ? 1.715 1.804 19.444 1.00 71.12 191 ARG A C 1
ATOM 1500 O O . ARG A 1 191 ? 0.929 1.682 20.381 1.00 71.12 191 ARG A O 1
ATOM 1507 N N . TYR A 1 192 ? 2.091 0.798 18.670 1.00 71.69 192 TYR A N 1
ATOM 1508 C CA . TYR A 1 192 ? 1.663 -0.581 18.822 1.00 71.69 192 TYR A CA 1
ATOM 1509 C C . TYR A 1 192 ? 2.855 -1.519 18.659 1.00 71.69 192 TYR A C 1
ATOM 1511 O O . TYR A 1 192 ? 3.495 -1.536 17.608 1.00 71.69 192 TYR A O 1
ATOM 1519 N N . ASP A 1 193 ? 3.125 -2.321 19.682 1.00 73.06 193 ASP A N 1
ATOM 1520 C CA . ASP A 1 193 ? 4.164 -3.342 19.634 1.00 73.06 193 ASP A CA 1
ATOM 1521 C C . ASP A 1 193 ? 3.563 -4.654 19.118 1.00 73.06 193 ASP A C 1
ATOM 1523 O O . ASP A 1 193 ? 2.642 -5.230 19.699 1.00 73.06 193 ASP A O 1
ATOM 1527 N N . THR A 1 194 ? 4.072 -5.125 17.985 1.00 67.81 194 THR A N 1
ATOM 1528 C CA . THR A 1 194 ? 3.681 -6.409 17.403 1.00 67.81 194 THR A CA 1
ATOM 1529 C C . THR A 1 194 ? 4.371 -7.559 18.141 1.00 67.81 194 THR A C 1
ATOM 1531 O O . THR A 1 194 ? 5.484 -7.417 18.649 1.00 67.81 194 THR A O 1
ATOM 1534 N N . LYS A 1 195 ? 3.762 -8.752 18.125 1.00 66.31 195 LYS A N 1
ATOM 1535 C CA . LYS A 1 195 ? 4.349 -9.970 18.721 1.00 66.31 195 LYS A CA 1
ATOM 1536 C C . LYS A 1 195 ? 5.717 -10.353 18.133 1.00 66.31 195 LYS A C 1
ATOM 1538 O O . LYS A 1 195 ? 6.486 -11.038 18.794 1.00 66.31 195 LYS A O 1
ATOM 1543 N N . ASN A 1 196 ? 6.024 -9.890 16.921 1.00 64.56 196 ASN A N 1
ATOM 1544 C CA . ASN A 1 196 ? 7.290 -10.148 16.233 1.00 64.56 196 ASN A CA 1
ATOM 1545 C C . ASN A 1 196 ? 8.377 -9.100 16.560 1.00 64.56 196 ASN A C 1
ATOM 1547 O O . ASN A 1 196 ? 9.417 -9.080 15.909 1.00 64.56 196 ASN A O 1
ATOM 1551 N N . GLY A 1 197 ? 8.143 -8.219 17.542 1.00 63.94 197 GLY A N 1
ATOM 1552 C CA . GLY A 1 197 ? 9.114 -7.217 17.994 1.00 63.94 197 GLY A CA 1
ATOM 1553 C C . GLY A 1 197 ? 9.155 -5.928 17.165 1.00 63.94 197 GLY A C 1
ATOM 1554 O O . GLY A 1 197 ? 9.977 -5.058 17.441 1.00 63.94 197 GLY A O 1
ATOM 1555 N N . TYR A 1 198 ? 8.277 -5.769 16.169 1.00 67.50 198 TYR A N 1
ATOM 1556 C CA . TYR A 1 198 ? 8.140 -4.511 15.426 1.00 67.50 198 TYR A CA 1
ATOM 1557 C C . TYR A 1 198 ? 7.283 -3.521 16.198 1.00 67.50 198 TYR A C 1
ATOM 1559 O O . TYR A 1 198 ? 6.226 -3.906 16.698 1.00 67.50 198 TYR A O 1
ATOM 1567 N N . GLN A 1 199 ? 7.677 -2.250 16.219 1.00 74.81 199 GLN A N 1
ATOM 1568 C CA . GLN A 1 199 ? 6.870 -1.190 16.811 1.00 74.81 199 GLN A CA 1
ATOM 1569 C C . GLN A 1 199 ? 6.258 -0.357 15.693 1.00 74.81 199 GLN A C 1
ATOM 1571 O O . GLN A 1 199 ? 6.951 0.356 14.975 1.00 74.81 199 GLN A O 1
ATOM 1576 N N . ILE A 1 200 ? 4.949 -0.442 15.519 1.00 79.75 200 ILE A N 1
ATOM 1577 C CA . ILE A 1 200 ? 4.220 0.368 14.549 1.00 79.75 200 ILE A CA 1
ATOM 1578 C C . ILE A 1 200 ? 3.830 1.663 15.246 1.00 79.75 200 ILE A C 1
ATOM 1580 O O . ILE A 1 200 ? 3.116 1.647 16.241 1.00 79.75 200 ILE A O 1
ATOM 1584 N N . THR A 1 201 ? 4.304 2.796 14.744 1.00 77.00 201 THR A N 1
ATOM 1585 C CA . THR A 1 201 ? 3.989 4.115 15.322 1.00 77.00 201 THR A CA 1
ATOM 1586 C C . THR A 1 201 ? 2.745 4.751 14.729 1.00 77.00 201 THR A C 1
ATOM 1588 O O . THR A 1 201 ? 2.135 5.607 15.361 1.00 77.00 201 THR A O 1
ATOM 1591 N N . GLY A 1 202 ? 2.331 4.300 13.549 1.00 83.12 202 GLY A N 1
ATOM 1592 C CA . GLY A 1 202 ? 1.076 4.712 12.946 1.00 83.12 202 GLY A CA 1
ATOM 1593 C C . GLY A 1 202 ? 1.008 4.402 11.461 1.00 83.12 202 GLY A C 1
ATOM 1594 O O . GLY A 1 202 ? 1.959 3.897 10.860 1.00 83.12 202 GLY A O 1
ATOM 1595 N N . VAL A 1 203 ? -0.137 4.725 10.872 1.00 86.75 203 VAL A N 1
ATOM 1596 C CA . VAL A 1 203 ? -0.345 4.729 9.420 1.00 86.75 203 VAL A CA 1
ATOM 1597 C C . VAL A 1 203 ? 0.109 6.078 8.866 1.00 86.75 203 VAL A C 1
ATOM 1599 O O . VAL A 1 203 ? -0.282 7.107 9.395 1.00 86.75 203 VAL A O 1
ATOM 1602 N N . LEU A 1 204 ? 0.917 6.088 7.809 1.00 84.81 204 LEU A N 1
ATOM 1603 C CA . LEU A 1 204 ? 1.429 7.294 7.144 1.00 84.81 204 LEU A CA 1
ATOM 1604 C C . LEU A 1 204 ? 0.618 7.675 5.903 1.00 84.81 204 LEU A C 1
ATOM 1606 O O . LEU A 1 204 ? 0.538 8.844 5.534 1.00 84.81 204 LEU A O 1
ATOM 1610 N N . GLY A 1 205 ? 0.014 6.692 5.247 1.00 87.62 205 GLY A N 1
ATOM 1611 C CA . GLY A 1 205 ? -0.857 6.922 4.106 1.00 87.62 205 GLY A CA 1
ATOM 1612 C C . GLY A 1 205 ? -1.542 5.647 3.659 1.00 87.62 205 GLY A C 1
ATOM 1613 O O . GLY A 1 205 ? -1.136 4.542 4.022 1.00 87.62 205 GLY A O 1
ATOM 1614 N N . ILE A 1 206 ? -2.597 5.822 2.886 1.00 91.50 206 ILE A N 1
ATOM 1615 C CA . ILE A 1 206 ? -3.560 4.791 2.530 1.00 91.50 206 ILE A CA 1
ATOM 1616 C C . ILE A 1 206 ? -3.803 4.892 1.035 1.00 91.50 206 ILE A C 1
ATOM 1618 O O . ILE A 1 206 ? -3.878 5.992 0.498 1.00 91.50 206 ILE A O 1
ATOM 1622 N N . VAL A 1 207 ? -3.928 3.752 0.370 1.00 93.75 207 VAL A N 1
ATOM 1623 C CA . VAL A 1 207 ? -4.388 3.673 -1.014 1.00 93.75 207 VAL A CA 1
ATOM 1624 C C . VAL A 1 207 ? -5.594 2.761 -1.023 1.00 93.75 207 VAL A C 1
ATOM 1626 O O . VAL A 1 207 ? -5.464 1.570 -0.747 1.00 93.75 207 VAL A O 1
ATOM 1629 N N . HIS A 1 208 ? -6.760 3.327 -1.292 1.00 95.19 208 HIS A N 1
ATOM 1630 C CA . HIS A 1 208 ? -8.051 2.658 -1.189 1.00 95.19 208 HIS A CA 1
ATOM 1631 C C . HIS A 1 208 ? -8.881 2.888 -2.455 1.00 95.19 208 HIS A C 1
ATOM 1633 O O . HIS A 1 208 ? -8.356 3.380 -3.458 1.00 95.19 208 HIS A O 1
ATOM 1639 N N . SER A 1 209 ? -10.154 2.473 -2.445 1.00 95.00 209 SER A N 1
ATOM 1640 C CA . SER A 1 209 ? -11.017 2.497 -3.631 1.00 95.00 209 SER A CA 1
ATOM 1641 C C . SER A 1 209 ? -10.380 1.791 -4.835 1.00 95.00 209 SER A C 1
ATOM 1643 O O . SER A 1 209 ? -10.639 2.160 -5.981 1.00 95.00 209 SER A O 1
ATOM 1645 N N . ILE A 1 210 ? -9.511 0.802 -4.583 1.00 94.69 210 ILE A N 1
ATOM 1646 C CA . ILE A 1 210 ? -8.740 0.142 -5.633 1.00 94.69 210 ILE A CA 1
ATOM 1647 C C . ILE A 1 210 ? -9.664 -0.814 -6.378 1.00 94.69 210 ILE A C 1
ATOM 1649 O O . ILE A 1 210 ? -10.241 -1.718 -5.779 1.00 94.69 210 ILE A O 1
ATOM 1653 N N . GLN A 1 211 ? -9.815 -0.610 -7.684 1.00 92.06 211 GLN A N 1
ATOM 1654 C CA . GLN A 1 211 ? -10.651 -1.461 -8.529 1.00 92.06 211 GLN A CA 1
ATOM 1655 C C . GLN A 1 211 ? -10.238 -1.381 -10.006 1.00 92.06 211 GLN A C 1
ATOM 1657 O O . GLN A 1 211 ? -9.771 -0.333 -10.452 1.00 92.06 211 GLN A O 1
ATOM 1662 N N . PRO A 1 212 ? -10.412 -2.448 -10.804 1.00 91.25 212 PRO A N 1
ATOM 1663 C CA . PRO A 1 212 ? -10.180 -2.402 -12.248 1.00 91.25 212 PRO A CA 1
ATOM 1664 C C . PRO A 1 212 ? -11.020 -1.330 -12.963 1.00 91.25 212 PRO A C 1
ATOM 1666 O O . PRO A 1 212 ? -12.194 -1.153 -12.646 1.00 91.25 212 PRO A O 1
ATOM 1669 N N . ASN A 1 213 ? -10.457 -0.676 -13.987 1.00 86.69 213 ASN A N 1
ATOM 1670 C CA . ASN A 1 213 ? -11.191 0.297 -14.820 1.00 86.69 213 ASN A CA 1
ATOM 1671 C C . ASN A 1 213 ? -12.307 -0.355 -15.636 1.00 86.69 213 ASN A C 1
ATOM 1673 O O . ASN A 1 213 ? -13.330 0.260 -15.923 1.00 86.69 213 ASN A O 1
ATOM 1677 N N .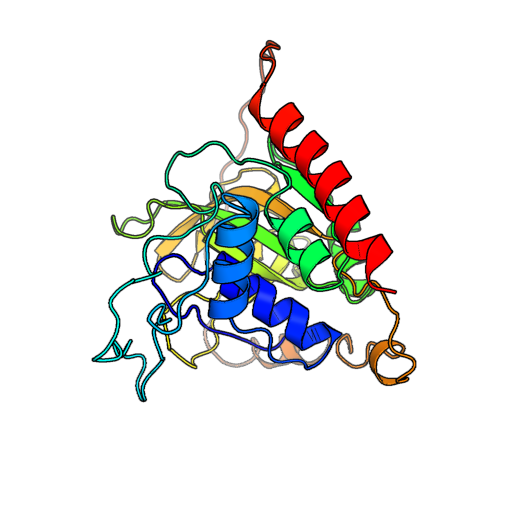 THR A 1 214 ? -12.094 -1.609 -16.017 1.00 81.12 214 THR A N 1
ATOM 1678 C CA . THR A 1 214 ? -13.081 -2.433 -16.694 1.00 81.12 214 THR A CA 1
ATOM 1679 C C . THR A 1 214 ? -13.581 -3.476 -15.709 1.00 81.12 214 THR A C 1
ATOM 1681 O O . THR A 1 214 ? -12.821 -4.318 -15.223 1.00 81.12 214 THR A O 1
ATOM 1684 N N . LEU A 1 215 ? -14.875 -3.416 -15.392 1.00 66.31 215 LEU A N 1
ATOM 1685 C CA . LEU A 1 215 ? -15.524 -4.502 -14.672 1.00 66.31 215 LEU A CA 1
ATOM 1686 C C . LEU A 1 215 ? -15.448 -5.737 -15.566 1.00 66.31 215 LEU A C 1
ATOM 1688 O O . LEU A 1 215 ? -15.975 -5.733 -16.679 1.00 66.31 215 LEU A O 1
ATOM 1692 N N . SER A 1 216 ? -14.763 -6.781 -15.099 1.00 58.19 216 SER A N 1
ATOM 1693 C CA . SER A 1 216 ? -14.768 -8.052 -15.815 1.00 58.19 216 SER A CA 1
ATOM 1694 C C . SER A 1 216 ? -16.213 -8.515 -15.962 1.00 58.19 216 SER A C 1
ATOM 1696 O O . SER A 1 216 ? -16.978 -8.532 -14.995 1.00 58.19 216 SER A O 1
ATOM 1698 N N . THR A 1 217 ? -16.597 -8.899 -17.174 1.00 55.81 217 THR A N 1
ATOM 1699 C CA . THR A 1 217 ? -17.893 -9.535 -17.428 1.00 55.81 217 THR A CA 1
ATOM 1700 C C . THR A 1 217 ? -17.976 -10.922 -16.786 1.00 55.81 217 THR A C 1
ATOM 1702 O O . THR A 1 217 ? -19.078 -11.450 -16.649 1.00 55.81 217 THR A O 1
ATOM 1705 N N . ASN A 1 218 ? -16.847 -11.485 -16.323 1.00 53.38 218 ASN A N 1
ATOM 1706 C CA . ASN A 1 218 ? -16.835 -12.714 -15.539 1.00 53.38 218 ASN A CA 1
ATOM 1707 C C . ASN A 1 218 ? -17.551 -12.519 -14.198 1.00 53.38 218 ASN A C 1
ATOM 1709 O O . ASN A 1 218 ? -17.144 -11.733 -13.340 1.00 53.38 218 ASN A O 1
ATOM 1713 N N . SER A 1 219 ? -18.600 -13.317 -14.007 1.00 49.59 219 SER A N 1
ATOM 1714 C CA . SER A 1 219 ? -19.451 -13.369 -12.815 1.00 49.59 219 SER A CA 1
ATOM 1715 C C . SER A 1 219 ? -18.686 -13.606 -11.506 1.00 49.59 219 SER A C 1
ATOM 1717 O O . SER A 1 219 ? -19.181 -13.214 -10.452 1.00 49.59 219 SER A O 1
ATOM 1719 N N . HIS A 1 220 ? -17.465 -14.152 -11.558 1.00 49.69 220 HIS A N 1
ATOM 1720 C CA . HIS A 1 220 ? -16.605 -14.344 -10.387 1.00 49.69 220 HIS A CA 1
ATOM 1721 C C . HIS A 1 220 ? -16.182 -13.053 -9.674 1.00 49.69 220 HIS A C 1
ATOM 1723 O O . HIS A 1 220 ? -15.899 -13.116 -8.484 1.00 49.69 220 HIS A O 1
ATOM 1729 N N . ILE A 1 221 ? -16.185 -11.890 -10.338 1.00 52.28 221 ILE A N 1
ATOM 1730 C CA . ILE A 1 221 ? -15.941 -10.608 -9.647 1.00 52.28 221 ILE A CA 1
ATOM 1731 C C . ILE A 1 221 ? -17.226 -10.077 -8.989 1.00 52.28 221 ILE A C 1
ATOM 1733 O O . ILE A 1 221 ? -17.161 -9.368 -7.990 1.00 52.28 221 ILE A O 1
ATOM 1737 N N . ARG A 1 222 ? -18.409 -10.428 -9.517 1.00 48.84 222 ARG A N 1
ATOM 1738 C CA . ARG A 1 222 ? -19.694 -9.937 -8.984 1.00 48.84 222 ARG A CA 1
ATOM 1739 C C . ARG A 1 222 ? -20.087 -10.621 -7.685 1.00 48.84 222 ARG A C 1
ATOM 1741 O O . ARG A 1 222 ? -20.738 -10.010 -6.846 1.00 48.84 222 ARG A O 1
ATOM 1748 N N . SER A 1 223 ? -19.718 -11.885 -7.531 1.00 49.34 223 SER A N 1
ATOM 1749 C CA . SER A 1 223 ? -19.914 -12.601 -6.286 1.00 49.34 223 SER A CA 1
ATOM 1750 C C . SER A 1 223 ? -18.624 -12.494 -5.491 1.00 49.34 223 SER A C 1
ATOM 1752 O O . SER A 1 223 ? -17.654 -13.194 -5.780 1.00 49.34 223 SER A O 1
ATOM 1754 N N . CYS A 1 224 ? -18.596 -11.640 -4.480 1.00 58.78 224 CYS A N 1
ATOM 1755 C CA . CYS A 1 224 ? -17.526 -11.627 -3.495 1.00 58.78 224 CYS A CA 1
ATOM 1756 C C . CYS A 1 224 ? -17.565 -12.877 -2.607 1.00 58.78 224 CYS A C 1
ATOM 1758 O O . CYS A 1 224 ? -17.613 -12.792 -1.389 1.00 58.78 224 CYS A O 1
ATOM 1760 N N . VAL A 1 225 ? -17.529 -14.058 -3.218 1.00 51.28 225 VAL A N 1
ATOM 1761 C CA . VAL A 1 225 ? -17.401 -15.361 -2.560 1.00 51.28 225 VAL A CA 1
ATOM 1762 C C . VAL A 1 225 ? -16.059 -15.421 -1.819 1.00 51.28 225 VAL A C 1
ATOM 1764 O O . VAL A 1 225 ? -15.940 -16.055 -0.784 1.00 51.28 225 VAL A O 1
ATOM 1767 N N . ALA A 1 226 ? -15.061 -14.633 -2.240 1.00 48.94 226 ALA A N 1
ATOM 1768 C CA . ALA A 1 226 ? -13.834 -14.413 -1.470 1.00 48.94 226 ALA A CA 1
ATOM 1769 C C . ALA A 1 226 ? -14.016 -13.526 -0.214 1.00 48.94 226 ALA A C 1
ATOM 1771 O O . ALA A 1 226 ? -13.100 -13.467 0.609 1.00 48.94 226 ALA A O 1
ATOM 1772 N N . CYS A 1 227 ? -15.154 -12.835 -0.072 1.00 46.09 227 CYS A N 1
ATOM 1773 C CA . CYS A 1 227 ? -15.627 -12.162 1.144 1.00 46.09 227 CYS A CA 1
ATOM 1774 C C . CYS A 1 227 ? -16.645 -13.019 1.910 1.00 46.09 227 CYS A C 1
ATOM 1776 O O . CYS A 1 227 ? -17.353 -12.472 2.754 1.00 46.09 227 CYS A O 1
ATOM 1778 N N . GLU A 1 228 ? -16.741 -14.333 1.653 1.00 50.38 228 GLU A N 1
ATOM 1779 C CA . GLU A 1 228 ? -17.398 -15.228 2.606 1.00 50.38 228 GLU A CA 1
ATOM 1780 C C . GLU A 1 228 ? -16.805 -14.933 3.981 1.00 50.38 228 GLU A C 1
ATOM 1782 O O . GLU A 1 228 ? -15.586 -15.009 4.182 1.00 50.38 228 GLU A O 1
ATOM 1787 N N . ARG A 1 229 ? -17.660 -14.427 4.876 1.00 44.78 229 ARG A N 1
ATOM 1788 C CA . ARG A 1 229 ? -17.241 -13.921 6.174 1.00 44.78 229 ARG A CA 1
ATOM 1789 C C . ARG A 1 229 ? -16.357 -14.974 6.822 1.00 44.78 229 ARG A C 1
ATOM 1791 O O . ARG A 1 229 ? -16.785 -16.108 7.017 1.00 44.78 229 ARG A O 1
ATOM 1798 N N . LEU A 1 230 ? -15.162 -14.574 7.249 1.00 46.19 230 LEU A N 1
ATOM 1799 C CA . LEU A 1 230 ? -14.325 -15.361 8.161 1.00 46.19 230 LEU A CA 1
ATOM 1800 C C . LEU A 1 230 ? -14.970 -15.468 9.566 1.00 46.19 230 LEU A C 1
ATOM 1802 O O . LEU A 1 230 ? -14.256 -15.593 10.557 1.00 46.19 230 LEU A O 1
ATOM 1806 N N . ASP A 1 231 ? -16.305 -15.422 9.665 1.00 43.16 231 ASP A N 1
ATOM 1807 C CA . ASP A 1 231 ? -17.073 -15.590 10.901 1.00 43.16 231 ASP A CA 1
ATOM 1808 C C . ASP A 1 231 ? -16.837 -16.985 11.507 1.00 43.16 231 ASP A C 1
ATOM 1810 O O . ASP A 1 231 ? -16.936 -17.154 12.722 1.00 43.16 231 ASP A O 1
ATOM 1814 N N . THR A 1 232 ? -16.472 -17.977 10.687 1.00 39.44 232 THR A N 1
ATOM 1815 C CA . THR A 1 232 ? -16.260 -19.364 11.123 1.00 39.44 232 THR A CA 1
ATOM 1816 C C . THR A 1 232 ? -14.808 -19.704 11.446 1.00 39.44 232 THR A C 1
ATOM 1818 O O . THR A 1 232 ? -14.567 -20.454 12.383 1.00 39.44 232 THR A O 1
ATOM 1821 N N . ILE A 1 233 ? -13.817 -19.141 10.746 1.00 42.69 233 ILE A N 1
ATOM 1822 C CA . ILE A 1 233 ? -12.424 -19.589 10.931 1.00 42.69 233 ILE A CA 1
ATOM 1823 C C . ILE A 1 233 ? -11.811 -18.994 12.206 1.00 42.69 233 ILE A C 1
ATOM 1825 O O . ILE A 1 233 ? -11.130 -19.702 12.936 1.00 42.69 233 ILE A O 1
ATOM 1829 N N . TYR A 1 234 ? -12.105 -17.738 12.557 1.00 39.72 234 TYR A N 1
ATOM 1830 C CA . TYR A 1 234 ? -11.472 -17.112 13.729 1.00 39.72 234 TYR A CA 1
ATOM 1831 C C . TYR A 1 234 ? -12.010 -17.591 15.088 1.00 39.72 234 TYR A C 1
ATOM 1833 O O . TYR A 1 234 ? -11.344 -17.384 16.105 1.00 39.72 234 TYR A O 1
ATOM 1841 N N . ARG A 1 235 ? -13.186 -18.237 15.127 1.00 39.31 235 ARG A N 1
ATOM 1842 C CA . ARG A 1 235 ? -13.691 -18.879 16.353 1.00 39.31 235 ARG A CA 1
ATOM 1843 C C . ARG A 1 235 ? -12.949 -20.175 16.678 1.00 39.31 235 ARG A C 1
ATOM 1845 O O . ARG A 1 235 ? -12.745 -20.449 17.856 1.00 39.31 235 ARG A O 1
ATOM 1852 N N . ASP A 1 236 ? -12.483 -20.906 15.667 1.00 36.91 236 ASP A N 1
ATOM 1853 C CA . ASP A 1 236 ? -11.919 -22.243 15.871 1.00 36.91 236 ASP A CA 1
ATOM 1854 C C . ASP A 1 236 ? -10.387 -22.237 16.021 1.00 36.91 236 ASP A C 1
ATOM 1856 O O . ASP A 1 236 ? -9.849 -22.996 16.830 1.00 36.91 236 ASP A O 1
ATOM 1860 N N . THR A 1 237 ? -9.648 -21.344 15.346 1.00 39.75 237 THR A N 1
ATOM 1861 C CA . THR A 1 237 ? -8.167 -21.356 15.415 1.00 39.75 237 THR A CA 1
ATOM 1862 C C . THR A 1 237 ? -7.573 -20.761 16.693 1.00 39.75 237 THR A C 1
ATOM 1864 O O . THR A 1 237 ? -6.426 -21.058 17.019 1.00 39.75 237 THR A O 1
ATOM 1867 N N . LEU A 1 238 ? -8.327 -19.960 17.453 1.00 44.78 238 LEU A N 1
ATOM 1868 C CA . LEU A 1 238 ? -7.899 -19.466 18.774 1.00 44.78 238 LEU A CA 1
ATOM 1869 C C . LEU A 1 238 ? -8.411 -20.334 19.935 1.00 44.78 238 LEU A C 1
ATOM 1871 O O . LEU A 1 238 ? -8.095 -20.053 21.089 1.00 44.78 238 LEU A O 1
ATOM 1875 N N . GLY A 1 239 ? -9.165 -21.398 19.642 1.00 34.41 239 GLY A N 1
ATOM 1876 C CA . GLY A 1 239 ? -9.750 -22.276 20.652 1.00 34.41 239 GLY A CA 1
ATOM 1877 C C . GLY A 1 239 ? -8.792 -23.299 21.266 1.00 34.41 239 GLY A C 1
ATOM 1878 O O . GLY A 1 239 ? -9.117 -23.826 22.321 1.00 34.41 239 GLY A O 1
ATOM 1879 N N . ASN A 1 240 ? -7.630 -23.590 20.656 1.00 38.97 240 ASN A N 1
ATOM 1880 C CA . ASN A 1 240 ? -6.843 -24.768 21.061 1.00 38.97 240 ASN A CA 1
ATOM 1881 C C . ASN A 1 240 ? -5.314 -24.638 21.145 1.00 38.97 240 ASN A C 1
ATOM 1883 O O . ASN A 1 240 ? -4.661 -25.655 21.354 1.00 38.97 240 ASN A O 1
ATOM 1887 N N . HIS A 1 241 ? -4.712 -23.444 21.109 1.00 32.78 241 HIS A N 1
ATOM 1888 C CA . HIS A 1 241 ? -3.314 -23.313 21.549 1.00 32.78 241 HIS A CA 1
ATOM 1889 C C . HIS A 1 241 ? -2.995 -21.968 22.234 1.00 32.78 241 HIS A C 1
ATOM 1891 O O . HIS A 1 241 ? -2.889 -20.930 21.589 1.00 32.78 241 HIS A O 1
ATOM 1897 N N . ILE A 1 242 ? -2.706 -22.085 23.543 1.00 31.81 242 ILE A N 1
ATOM 1898 C CA . ILE A 1 242 ? -1.990 -21.172 24.466 1.00 31.81 242 ILE A CA 1
ATOM 1899 C C . ILE A 1 242 ? -2.858 -20.093 25.174 1.00 31.81 242 ILE A C 1
ATOM 1901 O O . ILE A 1 242 ? -3.537 -19.307 24.515 1.00 31.81 242 ILE A O 1
ATOM 1905 N N . PRO A 1 243 ? -2.834 -20.021 26.530 1.00 31.17 243 PRO A N 1
ATOM 1906 C CA . PRO A 1 243 ? -3.742 -19.194 27.326 1.00 31.17 243 PRO A CA 1
ATOM 1907 C C . PRO A 1 243 ? -3.312 -17.721 27.316 1.00 31.17 243 PRO A C 1
ATOM 1909 O O . PRO A 1 243 ? -2.232 -17.376 27.786 1.00 31.17 243 PRO A O 1
ATOM 1912 N N . TYR A 1 244 ? -4.172 -16.834 26.814 1.00 28.81 244 TYR A N 1
ATOM 1913 C CA . TYR A 1 244 ? -3.922 -15.388 26.784 1.00 28.81 244 TYR A CA 1
ATOM 1914 C C . TYR A 1 244 ? -5.010 -14.642 27.569 1.00 28.81 244 TYR A C 1
ATOM 1916 O O . TYR A 1 244 ? -5.847 -13.947 27.000 1.00 28.81 244 TYR A O 1
ATOM 1924 N N . GLN A 1 245 ? -5.018 -14.822 28.896 1.00 30.28 245 GLN A N 1
ATOM 1925 C CA . GLN A 1 245 ? -5.877 -14.055 29.811 1.00 30.28 245 GLN A CA 1
ATOM 1926 C C . GLN A 1 245 ? -5.133 -13.078 30.734 1.00 30.28 245 GLN A C 1
ATOM 1928 O O . GLN A 1 245 ? -5.761 -12.461 31.586 1.00 30.28 245 GLN A O 1
ATOM 1933 N N . GLN A 1 246 ? -3.835 -12.839 30.555 1.00 31.23 246 GLN A N 1
ATOM 1934 C CA . GLN A 1 246 ? -3.119 -11.840 31.356 1.00 31.23 246 GLN A CA 1
ATOM 1935 C C . GLN A 1 246 ? -2.111 -11.065 30.509 1.00 31.23 246 GLN A C 1
ATOM 1937 O O . GLN A 1 246 ? -1.044 -11.584 30.207 1.00 31.23 246 GLN A O 1
ATOM 1942 N N . ALA A 1 247 ? -2.464 -9.825 30.148 1.00 25.61 247 ALA A N 1
ATOM 1943 C CA . ALA A 1 247 ? -1.555 -8.671 30.121 1.00 25.61 247 ALA A CA 1
ATOM 1944 C C . ALA A 1 247 ? -2.312 -7.368 29.746 1.00 25.61 247 ALA A C 1
ATOM 1946 O O . ALA A 1 247 ? -2.578 -7.143 28.570 1.00 25.61 247 ALA A O 1
ATOM 1947 N N . ILE A 1 248 ? -2.646 -6.563 30.778 1.00 27.88 248 ILE A N 1
ATOM 1948 C CA . ILE A 1 248 ? -2.312 -5.116 30.949 1.00 27.88 248 ILE A CA 1
ATOM 1949 C C . ILE A 1 248 ? -2.897 -4.154 29.877 1.00 27.88 248 ILE A C 1
ATOM 1951 O O . ILE A 1 248 ? -2.540 -4.257 28.712 1.00 27.88 248 ILE A O 1
ATOM 1955 N N . PHE A 1 249 ? -3.871 -3.247 30.096 1.00 24.98 249 PHE A N 1
ATOM 1956 C CA . PHE A 1 249 ? -4.157 -2.176 31.092 1.00 24.98 249 PHE A CA 1
ATOM 1957 C C . PHE A 1 249 ? -3.117 -1.032 31.203 1.00 24.98 249 PHE A C 1
ATOM 1959 O O . PHE A 1 249 ? -1.966 -1.282 31.508 1.00 24.98 249 PHE A O 1
ATOM 1966 N N . GLU A 1 250 ? -3.590 0.218 31.031 1.00 24.38 250 GLU A N 1
ATOM 1967 C CA . GLU A 1 250 ? -2.878 1.526 31.087 1.00 24.38 250 GLU A CA 1
ATOM 1968 C C . GLU A 1 250 ? -2.029 1.857 29.834 1.00 24.38 250 GLU A C 1
ATOM 1970 O O . GLU A 1 250 ? -1.247 1.049 29.362 1.00 24.38 250 GLU A O 1
ATOM 1975 N N . VAL A 1 251 ? -2.174 2.997 29.140 1.00 25.70 251 VAL A N 1
ATOM 1976 C CA . VAL A 1 251 ? -2.097 4.391 29.615 1.00 25.70 251 VAL A CA 1
ATOM 1977 C C . VAL A 1 251 ? -2.981 5.335 28.773 1.00 25.70 251 VAL A C 1
ATOM 1979 O O . VAL A 1 251 ? -3.131 5.182 27.557 1.00 25.70 251 VAL A O 1
ATOM 1982 N N . ALA A 1 252 ? -3.547 6.333 29.457 1.00 26.00 252 ALA A N 1
ATOM 1983 C CA . ALA A 1 252 ? -4.391 7.410 28.950 1.00 26.00 252 ALA A CA 1
ATOM 1984 C C . ALA A 1 252 ? -3.617 8.706 28.611 1.00 26.00 252 ALA A C 1
ATOM 1986 O O . ALA A 1 252 ? -2.547 8.950 29.153 1.00 26.00 252 ALA A O 1
ATOM 1987 N N . ASN A 1 253 ? -4.275 9.543 27.793 1.00 26.52 253 ASN A N 1
ATOM 1988 C CA . ASN A 1 253 ? -4.228 11.015 27.684 1.00 26.52 253 ASN A CA 1
ATOM 1989 C C . ASN A 1 253 ? -2.892 11.745 27.438 1.00 26.52 253 ASN A C 1
ATOM 1991 O O . ASN A 1 253 ? -2.006 11.691 28.273 1.00 26.52 253 ASN A O 1
ATOM 1995 N N . ILE A 1 254 ? -2.846 12.574 26.378 1.00 25.39 254 ILE A N 1
ATOM 1996 C CA . ILE A 1 254 ? -2.280 13.944 26.366 1.00 25.39 254 ILE A CA 1
ATOM 1997 C C . ILE A 1 254 ? -2.828 14.733 25.154 1.00 25.39 254 ILE A C 1
ATOM 1999 O O . ILE A 1 254 ? -3.122 14.185 24.094 1.00 25.39 254 ILE A O 1
ATOM 2003 N N . SER A 1 255 ? -3.010 16.028 25.404 1.00 27.34 255 SER A N 1
ATOM 2004 C CA . SER A 1 255 ? -3.710 17.092 24.683 1.00 27.34 255 SER A CA 1
ATOM 2005 C C . SER A 1 255 ? -3.046 17.630 23.408 1.00 27.34 255 SER A C 1
ATOM 2007 O O . SER A 1 255 ? -1.827 17.633 23.260 1.00 27.34 255 SER A O 1
ATOM 2009 N N . ALA A 1 256 ? -3.896 18.196 22.547 1.00 23.66 256 ALA A N 1
ATOM 2010 C CA . ALA A 1 256 ? -3.580 18.918 21.319 1.00 23.66 256 ALA A CA 1
ATOM 2011 C C . ALA A 1 256 ? -3.031 20.340 21.553 1.00 23.66 256 ALA A C 1
ATOM 2013 O O . ALA A 1 256 ? -3.457 21.015 22.488 1.00 23.66 256 ALA A O 1
ATOM 2014 N N . SER A 1 257 ? -2.183 20.832 20.638 1.00 25.30 257 SER A N 1
ATOM 2015 C CA . SER A 1 257 ? -2.239 22.224 20.150 1.00 25.30 257 SER A CA 1
ATOM 2016 C C . SER A 1 257 ? -1.350 22.480 18.914 1.00 25.30 257 SER A C 1
ATOM 2018 O O . SER A 1 257 ? -0.224 22.002 18.822 1.00 25.30 257 SER A O 1
ATOM 2020 N N . ASN A 1 258 ? -1.901 23.325 18.032 1.00 25.19 258 ASN A N 1
ATOM 2021 C CA . ASN A 1 258 ? -1.278 24.242 17.065 1.00 25.19 258 ASN A CA 1
ATOM 2022 C C . ASN A 1 258 ? -0.888 23.747 15.656 1.00 25.19 258 ASN A C 1
ATOM 2024 O O . ASN A 1 258 ? 0.166 23.168 15.412 1.00 25.19 258 ASN A O 1
ATOM 2028 N N . ILE A 1 259 ? -1.750 24.130 14.704 1.00 24.00 259 ILE A N 1
ATOM 2029 C CA . ILE A 1 259 ? -1.545 24.162 13.251 1.00 24.00 259 ILE A CA 1
ATOM 2030 C C . ILE A 1 259 ? -0.951 25.526 12.866 1.00 24.00 259 ILE A C 1
ATOM 2032 O O . ILE A 1 259 ? -1.427 26.561 13.329 1.00 24.00 259 ILE A O 1
ATOM 2036 N N . SER A 1 260 ? 0.020 25.530 11.950 1.00 25.75 260 SER A N 1
ATOM 2037 C CA . SER A 1 260 ? 0.363 26.693 11.122 1.00 25.75 260 SER A CA 1
ATOM 2038 C C . SER A 1 260 ? 0.501 26.247 9.657 1.00 25.75 260 SER A C 1
ATOM 2040 O O . SER A 1 260 ? 1.104 25.198 9.410 1.00 25.75 260 SER A O 1
ATOM 2042 N N . PRO A 1 261 ? -0.053 26.982 8.673 1.00 31.98 261 PRO A N 1
ATOM 2043 C CA . PRO A 1 261 ? -0.039 26.576 7.276 1.00 31.98 261 PRO A CA 1
ATOM 2044 C C . PRO A 1 261 ? 1.104 27.250 6.508 1.00 31.98 261 PRO A C 1
ATOM 2046 O O . PRO A 1 261 ? 1.188 28.472 6.462 1.00 31.98 261 PRO A O 1
ATOM 2049 N N . SER A 1 262 ? 1.941 26.470 5.821 1.00 29.03 262 SER A N 1
ATOM 2050 C CA . SER A 1 262 ? 2.437 26.823 4.478 1.00 29.03 262 SER A CA 1
ATOM 2051 C C . SER A 1 262 ? 3.323 25.715 3.899 1.00 29.03 262 SER A C 1
ATOM 2053 O O . SER A 1 262 ? 4.207 25.199 4.575 1.00 29.03 262 SER A O 1
ATOM 2055 N N . LEU A 1 263 ? 3.099 25.358 2.629 1.00 31.66 263 LEU A N 1
ATOM 2056 C CA . LEU A 1 263 ? 4.058 25.582 1.533 1.00 31.66 263 LEU A CA 1
ATOM 2057 C C . LEU A 1 263 ? 3.676 24.787 0.274 1.00 31.66 263 LEU A C 1
ATOM 2059 O O . LEU A 1 263 ? 3.878 23.582 0.153 1.00 31.66 263 LEU A O 1
ATOM 2063 N N . ASN A 1 264 ? 3.142 25.547 -0.680 1.00 44.75 264 ASN A N 1
ATOM 2064 C CA . ASN A 1 264 ? 3.467 25.569 -2.106 1.00 44.75 264 ASN A CA 1
ATOM 2065 C C . ASN A 1 264 ? 4.519 24.529 -2.571 1.00 44.75 264 ASN A C 1
ATOM 2067 O O . ASN A 1 264 ? 5.708 24.690 -2.296 1.00 44.75 264 ASN A O 1
ATOM 2071 N N . ASN A 1 265 ? 4.114 23.501 -3.330 1.00 42.84 265 ASN A N 1
ATOM 2072 C CA . ASN A 1 265 ? 5.042 22.481 -3.833 1.00 42.84 265 ASN A CA 1
ATOM 2073 C C . ASN A 1 265 ? 4.984 22.351 -5.368 1.00 42.84 265 ASN A C 1
ATOM 2075 O O . ASN A 1 265 ? 4.103 21.699 -5.933 1.00 42.84 265 ASN A O 1
ATOM 2079 N N . ARG A 1 266 ? 5.967 22.960 -6.051 1.00 37.22 266 ARG A N 1
ATOM 2080 C CA . ARG A 1 266 ? 6.152 22.941 -7.521 1.00 37.22 266 ARG A CA 1
ATOM 2081 C C . ARG A 1 266 ? 6.237 21.525 -8.117 1.00 37.22 266 ARG A C 1
ATOM 2083 O O . ARG A 1 266 ? 5.979 21.356 -9.308 1.00 37.22 266 ARG A O 1
ATOM 2090 N N . ASN A 1 267 ? 6.553 20.509 -7.311 1.00 42.53 267 ASN A N 1
ATOM 2091 C CA . ASN A 1 267 ? 6.645 19.121 -7.769 1.00 42.53 267 ASN A CA 1
ATOM 2092 C C . ASN A 1 267 ? 5.270 18.486 -8.052 1.00 42.53 267 ASN A C 1
ATOM 2094 O O . ASN A 1 267 ? 5.154 17.737 -9.022 1.00 42.53 267 ASN A O 1
ATOM 2098 N N . ASN A 1 268 ? 4.215 18.869 -7.319 1.00 45.62 268 ASN A N 1
ATOM 2099 C CA . ASN A 1 268 ? 2.848 18.387 -7.581 1.00 45.62 268 ASN A CA 1
ATOM 2100 C C . ASN A 1 268 ? 2.288 18.940 -8.895 1.00 45.62 268 ASN A C 1
ATOM 2102 O O . ASN A 1 268 ? 1.665 18.210 -9.658 1.00 45.62 268 ASN A O 1
ATOM 2106 N N . ILE A 1 269 ? 2.587 20.201 -9.225 1.00 50.59 269 ILE A N 1
ATOM 2107 C CA . ILE A 1 269 ? 2.189 20.793 -10.513 1.00 50.59 269 ILE A CA 1
ATOM 2108 C C . ILE A 1 269 ? 2.857 20.043 -11.674 1.00 50.59 269 ILE A C 1
ATOM 2110 O O . ILE A 1 269 ? 2.228 19.808 -12.704 1.00 50.59 269 ILE A O 1
ATOM 2114 N N . ARG A 1 270 ? 4.117 19.619 -11.510 1.00 54.53 270 ARG A N 1
ATOM 2115 C CA . ARG A 1 270 ? 4.842 18.861 -12.537 1.00 54.53 270 ARG A CA 1
ATOM 2116 C C . ARG A 1 270 ? 4.270 17.453 -12.727 1.00 54.53 270 ARG A C 1
ATOM 2118 O O . ARG A 1 270 ? 4.145 17.026 -13.871 1.00 54.53 270 ARG A O 1
ATOM 2125 N N . LEU A 1 271 ? 3.895 16.760 -11.650 1.00 50.94 271 LEU A N 1
ATOM 2126 C CA . LEU A 1 271 ? 3.273 15.431 -11.715 1.00 50.94 271 LEU A CA 1
ATOM 2127 C C . LEU A 1 271 ? 1.842 15.485 -12.270 1.00 50.94 271 LEU A C 1
ATOM 2129 O O . LEU A 1 271 ? 1.526 14.729 -13.184 1.00 50.94 271 LEU A O 1
ATOM 2133 N N . GLN A 1 272 ? 1.011 16.435 -11.835 1.00 51.91 272 GLN A N 1
ATOM 2134 C CA . GLN A 1 272 ? -0.349 16.593 -12.369 1.00 51.91 272 GLN A CA 1
ATOM 2135 C C . GLN A 1 272 ? -0.370 17.050 -13.832 1.00 51.91 272 GLN A C 1
ATOM 2137 O O . GLN A 1 272 ? -1.202 16.592 -14.619 1.00 51.91 272 GLN A O 1
ATOM 2142 N N . LYS A 1 273 ? 0.563 17.923 -14.238 1.00 63.06 273 LYS A N 1
ATOM 2143 C CA . LYS A 1 273 ? 0.731 18.281 -15.653 1.00 63.06 273 LYS A CA 1
ATOM 2144 C C . LYS A 1 273 ? 1.134 17.055 -16.483 1.00 63.06 273 LYS A C 1
ATOM 2146 O O . LYS A 1 273 ? 0.551 16.829 -17.539 1.00 63.06 273 LYS A O 1
ATOM 2151 N N . ARG A 1 274 ? 2.041 16.219 -15.966 1.00 60.34 274 ARG A N 1
ATOM 2152 C CA . ARG A 1 274 ? 2.452 14.956 -16.603 1.00 60.34 274 ARG A CA 1
ATOM 2153 C C . ARG A 1 274 ? 1.329 13.922 -16.671 1.00 60.34 274 ARG A C 1
ATOM 2155 O O . ARG A 1 274 ? 1.233 13.220 -17.669 1.00 60.34 274 ARG A O 1
ATOM 2162 N N . TYR A 1 275 ? 0.451 13.852 -15.672 1.00 56.28 275 TYR A N 1
ATOM 2163 C CA . TYR A 1 275 ? -0.736 12.991 -15.711 1.00 56.28 275 TYR A CA 1
ATOM 2164 C C . TYR A 1 275 ? -1.671 13.363 -16.866 1.00 56.28 275 TYR A C 1
ATOM 2166 O O . TYR A 1 275 ? -2.128 12.494 -17.607 1.00 56.28 275 TYR A O 1
ATOM 2174 N N . LYS A 1 276 ? -1.905 14.667 -17.075 1.00 59.66 276 LYS A N 1
ATOM 2175 C CA . LYS A 1 276 ? -2.681 15.154 -18.225 1.00 59.66 276 LYS A CA 1
ATOM 2176 C C . LYS A 1 276 ? -2.013 14.799 -19.557 1.00 59.66 276 LYS A C 1
ATOM 2178 O O . LYS A 1 276 ? -2.711 14.411 -20.485 1.00 59.66 276 LYS A O 1
ATOM 2183 N N . GLU A 1 277 ? -0.686 14.886 -19.642 1.00 63.00 277 GLU A N 1
ATOM 2184 C CA . GLU A 1 277 ? 0.078 14.517 -20.845 1.00 63.00 277 GLU A CA 1
ATOM 2185 C C . GLU A 1 277 ? 0.041 13.002 -21.123 1.00 63.00 277 GLU A C 1
ATOM 2187 O O . GLU A 1 277 ? -0.199 12.601 -22.259 1.00 63.00 277 GLU A O 1
ATOM 2192 N N . LEU A 1 278 ? 0.188 12.149 -20.103 1.00 51.03 278 LEU A N 1
ATOM 2193 C CA . LEU A 1 278 ? 0.108 10.690 -20.254 1.00 51.03 278 LEU A CA 1
ATOM 2194 C C . LEU A 1 278 ? -1.299 10.231 -20.661 1.00 51.03 278 LEU A C 1
ATOM 2196 O O . LEU A 1 278 ? -1.432 9.435 -21.586 1.00 51.03 278 LEU A O 1
ATOM 2200 N N . ASN A 1 279 ? -2.351 10.788 -20.055 1.00 48.00 279 ASN A N 1
ATOM 2201 C CA . ASN A 1 279 ? -3.734 10.499 -20.453 1.00 48.00 279 ASN A CA 1
ATOM 2202 C C . ASN A 1 279 ? -4.048 10.912 -21.903 1.00 48.00 279 ASN A C 1
ATOM 2204 O O . ASN A 1 279 ? -4.938 10.331 -22.520 1.00 48.00 279 ASN A O 1
ATOM 2208 N N . LEU A 1 280 ? -3.337 11.899 -22.458 1.00 49.25 280 LEU A N 1
ATOM 2209 C CA . LEU A 1 280 ? -3.469 12.295 -23.865 1.00 49.25 280 LEU A CA 1
ATOM 2210 C C . LEU A 1 280 ? -2.739 11.344 -24.822 1.00 49.25 280 LEU A C 1
ATOM 2212 O O . LEU A 1 280 ? -3.169 11.207 -25.965 1.00 49.25 280 LEU A O 1
ATOM 2216 N N . ILE A 1 281 ? -1.656 10.702 -24.376 1.00 43.62 281 ILE A N 1
ATOM 2217 C CA . ILE A 1 281 ? -0.907 9.719 -25.170 1.00 43.62 281 ILE A CA 1
ATOM 2218 C C . ILE A 1 281 ? -1.693 8.408 -25.250 1.00 43.62 281 ILE A C 1
ATOM 2220 O O . ILE A 1 281 ? -1.923 7.906 -26.344 1.00 43.62 281 ILE A O 1
ATOM 2224 N N . PHE A 1 282 ? -2.198 7.907 -24.120 1.00 41.75 282 PHE A N 1
ATOM 2225 C CA . PHE A 1 282 ? -2.913 6.626 -24.087 1.00 41.75 282 PHE A CA 1
ATOM 2226 C C . PHE A 1 282 ? -4.303 6.659 -24.742 1.00 41.75 282 PHE A C 1
ATOM 2228 O O . PHE A 1 282 ? -4.796 5.619 -25.147 1.00 41.75 282 PHE A O 1
ATOM 2235 N N . ARG A 1 283 ? -4.926 7.834 -24.913 1.00 42.91 283 ARG A N 1
ATOM 2236 C CA . ARG A 1 283 ? -6.189 7.974 -25.671 1.00 42.91 283 ARG A CA 1
ATOM 2237 C C . ARG A 1 283 ? -6.018 8.006 -27.192 1.00 42.91 283 ARG A C 1
ATOM 2239 O O . ARG A 1 283 ? -7.018 8.085 -27.892 1.00 42.91 283 ARG A O 1
ATOM 2246 N N . LYS A 1 284 ? -4.785 8.045 -27.705 1.00 38.66 284 LYS A N 1
ATOM 2247 C CA . LYS A 1 284 ? -4.510 8.074 -29.151 1.00 38.66 284 LYS A CA 1
ATOM 2248 C C . LYS A 1 284 ? -4.195 6.695 -29.742 1.00 38.66 284 LYS A C 1
ATOM 2250 O O . LYS A 1 284 ? -3.980 6.620 -30.946 1.00 38.66 284 LYS A O 1
ATOM 2255 N N . GLU A 1 285 ? -4.128 5.654 -28.914 1.00 35.81 285 GLU A N 1
ATOM 2256 C CA . GLU A 1 285 ? -3.796 4.282 -29.331 1.00 35.81 285 GLU A CA 1
ATOM 2257 C C . GLU A 1 285 ? -5.013 3.329 -29.358 1.00 35.81 285 GLU A C 1
ATOM 2259 O O . GLU A 1 285 ? -4.837 2.160 -29.691 1.00 35.81 285 GLU A O 1
ATOM 2264 N N . ASP A 1 286 ? -6.222 3.837 -29.085 1.00 35.09 286 ASP A N 1
ATOM 2265 C CA . ASP A 1 286 ? -7.521 3.178 -29.330 1.00 35.09 286 ASP A CA 1
ATOM 2266 C C . ASP A 1 286 ? -8.238 3.842 -30.522 1.00 35.09 286 ASP A C 1
ATOM 2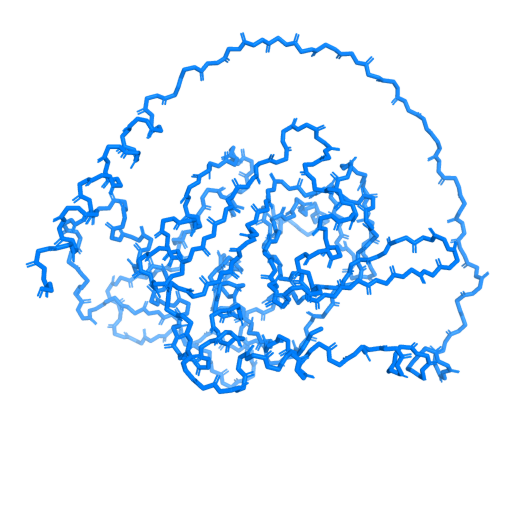268 O O . ASP A 1 286 ? -8.966 3.133 -31.255 1.00 35.09 286 ASP A O 1
#